Protein AF-A0A2V9Q924-F1 (afdb_monomer_lite)

Radius of gyration: 26.11 Å; chains: 1; bounding box: 54×60×65 Å

pLDDT: mean 78.07, std 15.16, range [36.72, 96.56]

Foldseek 3Di:
DLPPLDADEAEAQPLLPPVPPPPPPPPPPDPPCPPDPVPPPVVVVVVVLVVVQVVQQLRNQQNLHYYHYNDNCPVVSVVVVVVVVPDDDDDDDDDDLPPDDFAKDADDDDDPDPPDDDGDRGTDTDDNPPPPPPPVRVVVVCLPDPDHPVVQPKDKDFPDKDDFPDPQKIWTKIKIFGFAPNFDFDVVVQRWTKDKDKDFDADPVRHTQWIDIDIDTDRDDPVRNVCCNHGNDIDIDIIIGHD

Secondary structure (DSSP, 8-state):
-TTS------EE-TT---SS----------TT-TT-TTS-HHHHHHHHHHHHHHHHHHHHHHHT---EES-S-HHHHHHHHHHHHSS---------TTTPPSEEEE-----SSTT-------EEEE-S---PPPHHHHHHHHHH-SS--TTS--EEEEEEEEE-SSTT-EEEEEEEEE-TT-S-EETTTTSEEEEEEEEEEE-TTS-EEEEEEEEEEEE--HHHHHHHHHH-EEEEEEEEE--

Structure (mmCIF, N/CA/C/O backbone):
data_AF-A0A2V9Q924-F1
#
_entry.id   AF-A0A2V9Q924-F1
#
loop_
_atom_site.group_PDB
_atom_site.id
_atom_site.type_symbol
_atom_site.label_atom_id
_atom_site.label_alt_id
_atom_site.label_comp_id
_atom_site.label_asym_id
_atom_site.label_entity_id
_atom_site.label_seq_id
_atom_site.pdbx_PDB_ins_code
_atom_site.Cartn_x
_atom_site.Cartn_y
_atom_site.Cartn_z
_atom_site.occupancy
_atom_site.B_iso_or_equiv
_atom_site.auth_seq_id
_atom_site.auth_comp_id
_atom_site.auth_asym_id
_atom_site.auth_atom_id
_atom_site.pdbx_PDB_model_num
ATOM 1 N N . MET A 1 1 ? 7.804 1.399 -4.214 1.00 41.28 1 MET A N 1
ATOM 2 C CA . MET A 1 1 ? 7.584 0.870 -5.584 1.00 41.28 1 MET A CA 1
ATOM 3 C C . MET A 1 1 ? 8.307 -0.448 -5.832 1.00 41.28 1 MET A C 1
ATOM 5 O O . MET A 1 1 ? 7.800 -1.232 -6.614 1.00 41.28 1 MET A O 1
ATOM 9 N N . ASN A 1 2 ? 9.454 -0.706 -5.190 1.00 39.09 2 ASN A N 1
ATOM 10 C CA . ASN A 1 2 ? 10.256 -1.908 -5.438 1.00 39.09 2 ASN A CA 1
ATOM 11 C C . ASN A 1 2 ? 9.578 -3.236 -5.017 1.00 39.09 2 ASN A C 1
ATOM 13 O O . ASN A 1 2 ? 9.891 -4.285 -5.575 1.00 39.09 2 ASN A O 1
ATOM 17 N N . ASP A 1 3 ? 8.626 -3.159 -4.082 1.00 50.62 3 ASP A N 1
ATOM 18 C CA . ASP A 1 3 ? 7.898 -4.317 -3.538 1.00 50.62 3 ASP A CA 1
ATOM 19 C C . ASP A 1 3 ? 6.532 -4.553 -4.200 1.00 50.62 3 ASP A C 1
ATOM 21 O O . ASP A 1 3 ? 5.844 -5.522 -3.889 1.00 50.62 3 ASP A O 1
ATOM 25 N N . ALA A 1 4 ? 6.127 -3.684 -5.133 1.00 52.47 4 ALA A N 1
ATOM 26 C CA . ALA A 1 4 ? 4.940 -3.921 -5.940 1.00 52.47 4 ALA A CA 1
ATOM 27 C C . ALA A 1 4 ? 5.339 -4.811 -7.125 1.00 52.47 4 ALA A C 1
ATOM 29 O O . ALA A 1 4 ? 6.237 -4.456 -7.888 1.00 52.47 4 ALA A O 1
ATOM 30 N N . GLN A 1 5 ? 4.687 -5.965 -7.285 1.00 65.38 5 GLN A N 1
ATOM 31 C CA . GLN A 1 5 ? 4.901 -6.904 -8.396 1.00 65.38 5 GLN A CA 1
ATOM 32 C C . GLN A 1 5 ? 4.335 -6.344 -9.717 1.00 65.38 5 GLN A C 1
ATOM 34 O O . GLN A 1 5 ? 3.421 -6.909 -10.310 1.00 65.38 5 GLN A O 1
ATOM 39 N N . ILE A 1 6 ? 4.848 -5.194 -10.156 1.00 71.94 6 ILE A N 1
ATOM 40 C CA . ILE A 1 6 ? 4.362 -4.440 -11.312 1.00 71.94 6 ILE A CA 1
ATOM 41 C C . ILE A 1 6 ? 5.493 -4.310 -12.329 1.00 71.94 6 ILE A C 1
ATOM 43 O O . ILE A 1 6 ? 6.548 -3.757 -12.019 1.00 71.94 6 ILE A O 1
ATOM 47 N N . ALA A 1 7 ? 5.240 -4.764 -13.556 1.00 79.62 7 ALA A N 1
ATOM 48 C CA . ALA A 1 7 ? 6.076 -4.464 -14.712 1.00 79.62 7 ALA A CA 1
ATOM 49 C C . ALA A 1 7 ? 5.660 -3.123 -15.328 1.00 79.62 7 ALA A C 1
ATOM 51 O O . ALA A 1 7 ? 4.470 -2.869 -15.530 1.00 79.62 7 ALA A O 1
ATOM 52 N N . VAL A 1 8 ? 6.628 -2.256 -15.633 1.00 82.88 8 VAL A N 1
ATOM 53 C CA . VAL A 1 8 ? 6.361 -0.924 -16.187 1.00 82.88 8 VAL A CA 1
ATOM 54 C C . VAL A 1 8 ? 6.700 -0.883 -17.672 1.00 82.88 8 VAL A C 1
ATOM 56 O O . VAL A 1 8 ? 7.793 -1.268 -18.082 1.00 82.88 8 VAL A O 1
ATOM 59 N N . TYR A 1 9 ? 5.769 -0.348 -18.464 1.00 85.31 9 TYR A N 1
ATOM 60 C CA . TYR A 1 9 ? 5.874 -0.235 -19.918 1.00 85.31 9 TYR A CA 1
ATOM 61 C C . TYR A 1 9 ? 5.858 1.236 -20.351 1.00 85.31 9 TYR A C 1
ATOM 63 O O . TYR A 1 9 ? 4.817 1.746 -20.775 1.00 85.31 9 TYR A O 1
ATOM 71 N N . PRO A 1 10 ? 6.972 1.971 -20.186 1.00 83.94 10 PRO A N 1
ATOM 72 C CA . PRO A 1 10 ? 7.024 3.364 -20.592 1.00 83.94 10 PRO A CA 1
ATOM 73 C C . PRO A 1 10 ? 6.897 3.488 -22.113 1.00 83.94 10 PRO A C 1
ATOM 75 O O . PRO A 1 10 ? 7.499 2.716 -22.860 1.00 83.94 10 PRO A O 1
ATOM 78 N N . VAL A 1 11 ? 6.145 4.491 -22.567 1.00 79.50 11 VAL A N 1
ATOM 79 C CA . VAL A 1 11 ? 5.982 4.810 -23.990 1.00 79.50 11 VAL A CA 1
ATOM 80 C C . VAL A 1 11 ? 6.500 6.219 -24.243 1.00 79.50 11 VAL A C 1
ATOM 82 O O . VAL A 1 11 ? 6.015 7.176 -23.643 1.00 79.50 11 VAL A O 1
ATOM 85 N N . ASP A 1 12 ? 7.471 6.347 -25.143 1.00 76.44 12 ASP A N 1
ATOM 86 C CA . ASP A 1 12 ? 7.963 7.642 -25.608 1.00 76.44 12 ASP A CA 1
ATOM 87 C C . ASP A 1 12 ? 7.357 7.973 -26.975 1.00 76.44 12 ASP A C 1
ATOM 89 O O . ASP A 1 12 ? 7.703 7.362 -27.987 1.00 76.44 12 ASP A O 1
ATOM 93 N N . LEU A 1 13 ? 6.444 8.946 -26.991 1.00 66.75 13 LEU A N 1
ATOM 94 C CA . LEU A 1 13 ? 5.729 9.400 -28.188 1.00 66.75 13 LEU A CA 1
ATOM 95 C C . LEU A 1 13 ? 6.453 10.526 -28.934 1.00 66.75 13 LEU A C 1
ATOM 97 O O . LEU A 1 13 ? 5.960 10.999 -29.950 1.00 66.75 13 LEU A O 1
ATOM 101 N N . ARG A 1 14 ? 7.613 10.991 -28.457 1.00 65.38 14 ARG A N 1
ATOM 102 C CA . ARG A 1 14 ? 8.258 12.202 -28.996 1.00 65.38 14 ARG A CA 1
ATOM 103 C C . ARG A 1 14 ? 8.914 12.017 -30.361 1.00 65.38 14 ARG A C 1
ATOM 105 O O . ARG A 1 14 ? 9.294 13.008 -30.972 1.00 65.38 14 ARG A O 1
ATOM 1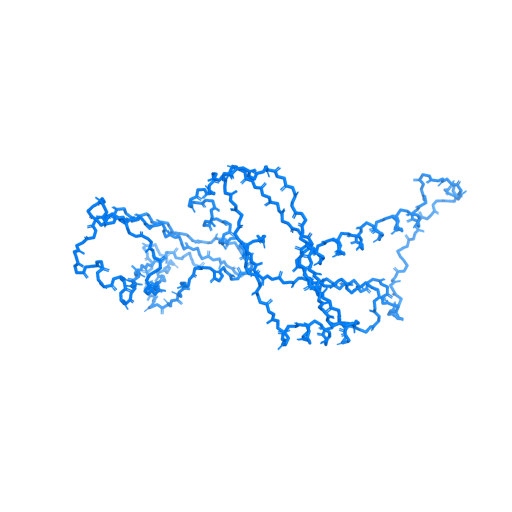12 N N . SER A 1 15 ? 9.059 10.784 -30.843 1.00 51.16 15 SER A N 1
ATOM 113 C CA . SER A 1 15 ? 9.396 10.539 -32.250 1.00 51.16 15 SER A CA 1
ATOM 114 C C . SER A 1 15 ? 8.207 10.038 -33.058 1.00 51.16 15 SER A C 1
ATOM 116 O O . SER A 1 15 ? 8.404 9.532 -34.165 1.00 51.16 15 SER A O 1
ATOM 118 N N . ALA A 1 16 ? 6.986 10.163 -32.521 1.00 50.44 16 ALA A N 1
ATOM 119 C CA . ALA A 1 16 ? 5.834 10.108 -33.381 1.00 50.44 16 ALA A CA 1
ATOM 120 C C . ALA A 1 16 ? 5.926 11.341 -34.275 1.00 50.44 16 ALA A C 1
ATOM 122 O O . ALA A 1 16 ? 5.743 12.466 -33.812 1.00 50.44 16 ALA A O 1
ATOM 123 N N . ASP A 1 17 ? 6.276 11.128 -35.537 1.00 48.78 17 ASP A N 1
ATOM 124 C CA . ASP A 1 17 ? 6.208 12.131 -36.592 1.00 48.78 17 ASP A CA 1
ATOM 125 C C . ASP A 1 17 ? 4.716 12.380 -36.869 1.00 48.78 17 ASP A C 1
ATOM 127 O O . ASP A 1 17 ? 4.147 12.027 -37.901 1.00 48.78 17 ASP A O 1
ATOM 131 N N . SER A 1 18 ? 4.011 12.881 -35.852 1.00 40.06 18 SER A N 1
ATOM 132 C CA . SER A 1 18 ? 2.689 13.436 -35.994 1.00 40.06 18 SER A CA 1
ATOM 133 C C . SER A 1 18 ? 2.900 14.633 -36.894 1.00 40.06 18 SER A C 1
ATOM 135 O O . SER A 1 18 ? 3.442 15.632 -36.436 1.00 40.06 18 SER A O 1
ATOM 137 N N . GLY A 1 19 ? 2.477 14.547 -38.156 1.00 41.81 19 GLY A N 1
ATOM 138 C CA . GLY A 1 19 ? 2.448 15.659 -39.116 1.00 41.81 19 GLY A CA 1
ATOM 139 C C . GLY A 1 19 ? 1.612 16.873 -38.673 1.00 41.81 19 GLY A C 1
ATOM 140 O O . GLY A 1 19 ? 1.160 17.656 -39.502 1.00 41.81 19 GLY A O 1
ATOM 141 N N . ILE A 1 20 ? 1.370 17.027 -37.373 1.00 38.00 20 ILE A N 1
ATOM 142 C CA . ILE A 1 20 ? 1.069 18.284 -36.720 1.00 38.00 20 ILE A CA 1
ATOM 143 C C . ILE A 1 20 ? 2.396 19.044 -36.664 1.00 38.00 20 ILE A C 1
ATOM 145 O O . ILE A 1 20 ? 3.331 18.554 -36.032 1.00 38.00 20 ILE A O 1
ATOM 149 N N . PRO A 1 21 ? 2.514 20.224 -37.296 1.00 36.72 21 PRO A N 1
ATOM 150 C CA . PRO A 1 21 ? 3.653 21.081 -37.040 1.00 36.72 21 PRO A CA 1
ATOM 151 C C . PRO A 1 21 ? 3.604 21.409 -35.548 1.00 36.72 21 PRO A C 1
ATOM 153 O O . PRO A 1 21 ? 2.827 22.258 -35.111 1.00 36.72 21 PRO A O 1
ATOM 156 N N . VAL A 1 22 ? 4.404 20.705 -34.744 1.00 36.88 22 VAL A N 1
ATOM 157 C CA . VAL A 1 22 ? 4.877 21.270 -33.490 1.00 36.88 22 VAL A CA 1
ATOM 158 C C . VAL A 1 22 ? 5.464 22.596 -33.913 1.00 36.88 22 VAL A C 1
ATOM 160 O O . VAL A 1 22 ? 6.337 22.627 -34.784 1.00 36.88 22 VAL A O 1
ATOM 163 N N . ALA A 1 23 ? 4.861 23.684 -33.428 1.00 38.47 23 ALA A N 1
ATOM 164 C CA . ALA A 1 23 ? 5.380 25.015 -33.655 1.00 38.47 23 ALA A CA 1
ATOM 165 C C . ALA A 1 23 ? 6.880 24.899 -33.425 1.00 38.47 23 ALA A C 1
ATOM 167 O O . ALA A 1 23 ? 7.290 24.522 -32.327 1.00 38.47 23 ALA A O 1
ATOM 168 N N . SER A 1 24 ? 7.662 25.092 -34.492 1.00 41.69 24 SER A N 1
ATOM 169 C CA . SER A 1 24 ? 9.094 25.287 -34.366 1.00 41.69 24 SER A CA 1
ATOM 170 C C . SER A 1 24 ? 9.211 26.279 -33.230 1.00 41.69 24 SER A C 1
ATOM 172 O O . SER A 1 24 ? 8.698 27.393 -33.373 1.00 41.69 24 SER A O 1
ATOM 174 N N . GLU A 1 25 ? 9.743 25.852 -32.080 1.00 40.53 25 GLU A N 1
ATOM 175 C CA . GLU A 1 25 ? 10.050 26.782 -31.007 1.00 40.53 25 GLU A CA 1
ATOM 176 C C . GLU A 1 25 ? 10.806 27.898 -31.699 1.00 40.53 25 GLU A C 1
ATOM 178 O O . GLU A 1 25 ? 11.794 27.627 -32.389 1.00 40.53 25 GLU A O 1
ATOM 183 N N . SER A 1 26 ? 10.219 29.097 -31.684 1.00 38.03 26 SER A N 1
ATOM 184 C CA . SER A 1 26 ? 10.729 30.253 -32.406 1.00 38.03 26 SER A CA 1
ATOM 185 C C . SER A 1 26 ? 12.139 30.468 -31.891 1.00 38.03 26 SER A C 1
ATOM 187 O O . SER A 1 26 ? 12.342 31.049 -30.827 1.00 38.03 26 SER A O 1
ATOM 189 N N . THR A 1 27 ? 13.106 29.886 -32.589 1.00 43.56 27 THR A N 1
ATOM 190 C CA . THR A 1 27 ? 14.481 29.870 -32.145 1.00 43.56 27 THR A CA 1
ATOM 191 C C . THR A 1 27 ? 14.954 31.264 -32.468 1.00 43.56 27 THR A C 1
ATOM 193 O O . THR A 1 27 ? 15.190 31.600 -33.628 1.00 43.56 27 THR A O 1
ATOM 196 N N . PHE A 1 28 ? 14.985 32.127 -31.458 1.00 42.09 28 PHE A N 1
ATOM 197 C CA . PHE A 1 28 ? 15.657 33.405 -31.577 1.00 42.09 28 PHE A CA 1
ATOM 198 C C . PHE A 1 28 ? 17.157 33.104 -31.606 1.00 42.09 28 PHE A C 1
ATOM 200 O O . PHE A 1 28 ? 17.848 33.198 -30.599 1.00 42.09 28 PHE A O 1
ATOM 207 N N . THR A 1 29 ? 17.647 32.628 -32.750 1.00 45.31 29 THR A N 1
ATOM 208 C CA . THR A 1 29 ? 19.074 32.450 -32.990 1.00 45.31 29 THR A CA 1
ATOM 209 C C . THR A 1 29 ? 19.641 33.846 -33.188 1.00 45.31 29 THR A C 1
ATOM 211 O O . THR A 1 29 ? 19.353 34.505 -34.192 1.00 45.31 29 THR A O 1
ATOM 214 N N . HIS A 1 30 ? 20.410 34.341 -32.218 1.00 49.88 30 HIS A N 1
ATOM 215 C CA . HIS A 1 30 ? 21.165 35.564 -32.436 1.00 49.88 30 HIS A CA 1
ATOM 216 C C . HIS A 1 30 ? 22.143 35.313 -33.602 1.00 49.88 30 HIS A C 1
ATOM 218 O O . HIS A 1 30 ? 22.774 34.257 -33.646 1.00 49.88 30 HIS A O 1
ATOM 224 N N . PRO A 1 31 ? 22.309 36.255 -34.552 1.00 51.00 31 PRO A N 1
ATOM 225 C CA . PRO A 1 31 ? 23.147 36.053 -35.741 1.00 51.00 31 PRO A CA 1
ATOM 226 C C . PRO A 1 31 ? 24.623 35.726 -35.449 1.00 51.00 31 PRO A C 1
ATOM 228 O O . PRO A 1 31 ? 25.365 35.394 -36.370 1.00 51.00 31 PRO A O 1
ATOM 231 N N . PHE A 1 32 ? 25.052 35.849 -34.190 1.00 53.94 32 PHE A N 1
ATOM 232 C CA . PHE A 1 32 ? 26.420 35.630 -33.734 1.00 53.94 32 PHE A CA 1
ATOM 233 C C . PHE A 1 32 ? 26.670 34.233 -33.130 1.00 53.94 32 PHE A C 1
ATOM 235 O O . PHE A 1 32 ? 27.828 33.910 -32.898 1.00 53.94 32 PHE A O 1
ATOM 242 N N . ASP A 1 33 ? 25.642 33.391 -32.943 1.00 53.09 33 ASP A N 1
ATOM 243 C CA . ASP A 1 33 ? 25.770 32.060 -32.304 1.00 53.09 33 ASP A CA 1
ATOM 244 C C . ASP A 1 33 ? 25.991 30.907 -33.308 1.00 53.09 33 ASP A C 1
ATOM 246 O O . ASP A 1 33 ? 26.035 29.730 -32.947 1.00 53.09 33 ASP A O 1
ATOM 250 N N . ILE A 1 34 ? 26.133 31.219 -34.601 1.00 48.12 34 ILE A N 1
ATOM 251 C CA . ILE A 1 34 ? 26.358 30.215 -35.648 1.00 48.12 34 ILE A CA 1
ATOM 252 C C . ILE A 1 34 ? 27.803 29.699 -35.544 1.00 48.12 34 ILE A C 1
ATOM 254 O O . ILE A 1 34 ? 28.735 30.342 -36.023 1.00 48.12 34 ILE A O 1
ATOM 258 N N . GLY A 1 35 ? 27.977 28.513 -34.951 1.00 53.66 35 GLY A N 1
ATOM 259 C CA . GLY A 1 35 ? 29.258 27.797 -34.887 1.00 53.66 35 GLY A CA 1
ATOM 260 C C . GLY A 1 35 ? 29.906 27.698 -33.501 1.00 53.66 35 GLY A C 1
ATOM 261 O O . GLY A 1 35 ? 31.032 27.209 -33.424 1.00 53.66 35 GLY A O 1
ATOM 262 N N . ASP A 1 36 ? 29.229 28.120 -32.425 1.00 54.50 36 ASP A N 1
ATOM 263 C CA . ASP A 1 36 ? 29.704 27.933 -31.044 1.00 54.50 36 ASP A CA 1
ATOM 264 C C . ASP A 1 36 ? 29.202 26.588 -30.458 1.00 54.50 36 ASP A C 1
ATOM 266 O O . ASP A 1 36 ? 27.993 26.415 -30.276 1.00 54.50 36 ASP A O 1
ATOM 270 N N . PRO A 1 37 ? 30.092 25.629 -30.118 1.00 54.25 37 PRO A N 1
ATOM 271 C CA . PRO A 1 37 ? 29.721 24.343 -29.516 1.00 54.25 37 PRO A CA 1
ATOM 272 C C . PRO A 1 37 ? 28.985 24.460 -28.173 1.00 54.25 37 PRO A C 1
ATOM 274 O O . PRO A 1 37 ? 28.372 23.491 -27.728 1.00 54.25 37 PRO A O 1
ATOM 277 N N . GLN A 1 38 ? 29.069 25.614 -27.502 1.00 52.66 38 GLN A N 1
ATOM 278 C CA . GLN A 1 38 ? 28.448 25.849 -26.196 1.00 52.66 38 GLN A CA 1
ATOM 279 C C . GLN A 1 38 ? 26.947 26.170 -26.286 1.00 52.66 38 GLN A C 1
ATOM 281 O O . GLN A 1 38 ? 26.246 26.043 -25.284 1.00 52.66 38 GLN A O 1
ATOM 286 N N . PHE A 1 39 ? 26.449 26.532 -27.474 1.00 55.47 39 PHE A N 1
ATOM 287 C CA . PHE A 1 39 ? 25.051 26.909 -27.725 1.00 55.47 39 PHE A CA 1
ATOM 288 C C . PHE A 1 39 ? 24.387 26.047 -28.806 1.00 55.47 39 PHE A C 1
ATOM 290 O O . PHE A 1 39 ? 23.368 26.430 -29.383 1.00 55.47 39 PHE A O 1
ATOM 297 N N . ASP A 1 40 ? 24.929 24.851 -29.059 1.00 60.38 40 ASP A N 1
ATOM 298 C CA . ASP A 1 40 ? 24.292 23.861 -29.924 1.00 60.38 40 ASP A CA 1
ATOM 299 C C . ASP A 1 40 ? 23.071 23.241 -29.219 1.00 60.38 40 ASP A C 1
ATOM 301 O O . ASP A 1 40 ? 23.093 22.152 -28.638 1.00 60.38 40 ASP A O 1
ATOM 305 N N . ILE A 1 41 ? 21.974 23.990 -29.268 1.00 59.03 41 ILE A N 1
ATOM 306 C CA . ILE A 1 41 ? 20.633 23.615 -28.819 1.00 59.03 41 ILE A CA 1
ATOM 307 C C . ILE A 1 41 ? 20.155 22.290 -29.435 1.00 59.03 41 ILE A C 1
ATOM 309 O O . ILE A 1 41 ? 19.408 21.555 -28.786 1.00 59.03 41 ILE A O 1
ATOM 313 N N . ALA A 1 42 ? 20.611 21.927 -30.640 1.00 60.44 42 ALA A N 1
ATOM 314 C CA . ALA A 1 42 ? 20.260 20.655 -31.268 1.00 60.44 42 ALA A CA 1
ATOM 315 C C . ALA A 1 42 ? 21.016 19.483 -30.623 1.00 60.44 42 ALA A C 1
ATOM 317 O O . ALA A 1 42 ? 20.400 18.457 -30.312 1.00 60.44 42 ALA A O 1
ATOM 318 N N . ALA A 1 43 ? 22.313 19.654 -30.349 1.00 61.38 43 ALA A N 1
ATOM 319 C CA . ALA A 1 43 ? 23.094 18.693 -29.577 1.00 61.38 43 ALA A CA 1
ATOM 320 C C . ALA A 1 43 ? 22.526 18.539 -28.159 1.00 61.38 43 ALA A C 1
ATOM 322 O O . ALA A 1 43 ? 22.302 17.417 -27.707 1.00 61.38 43 ALA A O 1
ATOM 323 N N . GLN A 1 44 ? 22.204 19.638 -27.470 1.00 61.69 44 GLN A N 1
ATOM 324 C CA . GLN A 1 44 ? 21.637 19.594 -26.118 1.00 61.69 44 GLN A CA 1
ATOM 325 C C . GLN A 1 44 ? 20.273 18.883 -26.076 1.00 61.69 44 GLN A C 1
ATOM 327 O O . GLN A 1 44 ? 20.051 18.018 -25.224 1.00 61.69 44 GLN A O 1
ATOM 332 N N . ALA A 1 45 ? 19.391 19.156 -27.042 1.00 64.88 45 ALA A N 1
ATOM 333 C CA . ALA A 1 45 ? 18.124 18.442 -27.193 1.00 64.88 45 ALA A CA 1
ATOM 334 C C . ALA A 1 45 ? 18.322 16.954 -27.541 1.00 64.88 45 ALA A C 1
ATOM 336 O O . ALA A 1 45 ? 17.503 16.105 -27.183 1.00 64.88 45 ALA A O 1
ATOM 337 N N . GLN A 1 46 ? 19.392 16.594 -28.254 1.00 66.38 46 GLN A N 1
ATOM 338 C CA . GLN A 1 46 ? 19.740 15.198 -28.526 1.00 66.38 46 GLN A CA 1
ATOM 339 C C . GLN A 1 46 ? 20.229 14.470 -27.265 1.00 66.38 46 GLN A C 1
ATOM 341 O O . GLN A 1 46 ? 19.757 13.364 -26.998 1.00 66.38 46 GLN A O 1
ATOM 346 N N . TRP A 1 47 ? 21.090 15.096 -26.459 1.00 63.56 47 TRP A N 1
ATOM 347 C CA . TRP A 1 47 ? 21.560 14.542 -25.183 1.00 63.56 47 TRP A CA 1
ATOM 348 C C . TRP A 1 47 ? 20.408 14.295 -24.206 1.00 63.56 47 TRP A C 1
ATOM 350 O O . TRP A 1 47 ? 20.275 13.196 -23.674 1.00 63.56 47 TRP A O 1
ATOM 360 N N . GLN A 1 48 ? 19.514 15.273 -24.037 1.00 69.19 48 GLN A N 1
ATOM 361 C CA . GLN A 1 48 ? 18.333 15.128 -23.177 1.00 69.19 48 GLN A CA 1
ATOM 362 C C . GLN A 1 48 ? 17.400 14.004 -23.651 1.00 69.19 48 GLN A C 1
ATOM 364 O O . GLN A 1 48 ? 16.838 13.263 -22.838 1.00 69.19 48 GLN A O 1
ATOM 369 N N . ARG A 1 49 ? 17.240 13.839 -24.972 1.00 69.94 49 ARG A N 1
ATOM 370 C CA . ARG A 1 49 ? 16.459 12.734 -25.546 1.00 69.94 49 ARG A CA 1
ATOM 371 C C . ARG A 1 49 ? 17.082 11.383 -25.219 1.00 69.94 49 ARG A C 1
ATOM 373 O O . ARG A 1 49 ? 16.365 10.523 -24.713 1.00 69.94 49 ARG A O 1
ATOM 380 N N . GLN A 1 50 ? 18.384 11.224 -25.447 1.00 74.06 50 GLN A N 1
ATOM 381 C CA . GLN A 1 50 ? 19.110 9.986 -25.151 1.00 74.06 50 GLN A CA 1
ATOM 382 C C . GLN A 1 50 ? 19.049 9.619 -23.665 1.00 74.06 50 GLN A C 1
ATOM 384 O O . GLN A 1 50 ? 18.797 8.461 -23.322 1.00 74.06 50 GLN A O 1
ATOM 389 N N . ASP A 1 51 ? 19.212 10.605 -22.786 1.00 78.31 51 ASP A N 1
ATOM 390 C CA . ASP A 1 51 ? 19.145 10.414 -21.338 1.00 78.31 51 ASP A CA 1
ATOM 391 C C . ASP A 1 51 ? 17.747 9.955 -20.890 1.00 78.31 51 ASP A C 1
ATOM 393 O O . ASP A 1 51 ? 17.588 8.961 -20.174 1.00 78.31 51 ASP A O 1
ATOM 397 N N . THR A 1 52 ? 16.704 10.589 -21.437 1.00 77.62 52 THR A N 1
ATOM 398 C CA . THR A 1 52 ? 15.316 10.180 -21.186 1.00 77.62 52 THR A CA 1
ATOM 399 C C . THR A 1 52 ? 15.070 8.747 -21.661 1.00 77.62 52 THR A C 1
ATOM 401 O O . THR A 1 52 ? 14.556 7.927 -20.904 1.00 77.62 52 THR A O 1
ATOM 404 N N . THR A 1 53 ? 15.459 8.405 -22.894 1.00 82.94 53 THR A N 1
ATOM 405 C CA . THR A 1 53 ? 15.246 7.054 -23.437 1.00 82.94 53 THR A CA 1
ATOM 406 C C . THR A 1 53 ? 15.981 5.982 -22.637 1.00 82.94 53 THR A C 1
ATOM 408 O O . THR A 1 53 ? 15.424 4.912 -22.390 1.00 82.94 53 THR A O 1
ATOM 411 N N . SER A 1 54 ? 17.193 6.296 -22.174 1.00 84.25 54 SER A N 1
ATOM 412 C CA . SER A 1 54 ? 18.006 5.399 -21.348 1.00 84.25 54 SER A CA 1
ATOM 413 C C . SER A 1 54 ? 17.358 5.178 -19.983 1.00 84.25 54 SER A C 1
ATOM 415 O O . SER A 1 54 ? 17.278 4.048 -19.506 1.00 84.25 54 SER A O 1
ATOM 417 N N . THR A 1 55 ? 16.809 6.239 -19.387 1.00 84.31 55 THR A N 1
ATOM 418 C CA . THR A 1 55 ? 16.078 6.168 -18.117 1.00 84.31 55 THR A CA 1
ATOM 419 C C . THR A 1 55 ? 14.817 5.312 -18.237 1.00 84.31 55 THR A C 1
ATOM 421 O O . THR A 1 55 ? 14.578 4.447 -17.394 1.00 84.31 55 THR A O 1
ATOM 424 N N . LEU A 1 56 ? 14.026 5.497 -19.301 1.00 85.75 56 LEU A N 1
ATOM 425 C CA . LEU A 1 56 ? 12.814 4.706 -19.540 1.00 85.75 56 LEU A CA 1
ATOM 426 C C . LEU A 1 56 ? 13.145 3.221 -19.746 1.00 85.75 56 LEU A C 1
ATOM 428 O O . LEU A 1 56 ? 12.477 2.359 -19.176 1.00 85.75 56 LEU A O 1
ATOM 432 N N . GLN A 1 57 ? 14.201 2.915 -20.504 1.00 86.75 57 GLN A N 1
ATOM 433 C CA . GLN A 1 57 ? 14.688 1.544 -20.670 1.00 86.75 57 GLN A CA 1
ATOM 434 C C . GLN A 1 57 ? 15.146 0.930 -19.350 1.00 86.75 57 GLN A C 1
ATOM 436 O O . GLN A 1 57 ? 14.740 -0.186 -19.030 1.00 86.75 57 GLN A O 1
ATOM 441 N N . LEU A 1 58 ? 15.953 1.654 -18.572 1.00 84.94 58 LEU A N 1
ATOM 442 C CA . LEU A 1 58 ? 16.445 1.182 -17.282 1.00 84.94 58 LEU A CA 1
ATOM 443 C C . LEU A 1 58 ? 15.286 0.880 -16.326 1.00 84.94 58 LEU A C 1
ATOM 445 O O . LEU A 1 58 ? 15.271 -0.159 -15.669 1.00 84.94 58 LEU A O 1
ATOM 449 N N . PHE A 1 59 ? 14.283 1.756 -16.280 1.00 84.31 59 PHE A N 1
ATOM 450 C CA . PHE A 1 59 ? 13.116 1.571 -15.425 1.00 84.31 59 PHE A CA 1
ATOM 451 C C . PHE A 1 59 ? 12.271 0.358 -15.839 1.00 84.31 59 PHE A C 1
ATOM 453 O O . PHE A 1 59 ? 11.886 -0.451 -14.991 1.00 84.31 59 PHE A O 1
ATOM 460 N N . ALA A 1 60 ? 12.036 0.185 -17.142 1.00 86.75 60 ALA A N 1
ATOM 461 C CA . ALA A 1 60 ? 11.335 -0.980 -17.675 1.00 86.75 60 ALA A CA 1
ATOM 462 C C . ALA A 1 60 ? 12.080 -2.286 -17.339 1.00 86.75 60 ALA A C 1
ATOM 464 O O . ALA A 1 60 ? 11.500 -3.208 -16.772 1.00 86.75 60 ALA A O 1
ATOM 465 N N . GLN A 1 61 ? 13.394 -2.341 -17.573 1.00 84.81 61 GLN A N 1
ATOM 466 C CA . GLN A 1 61 ? 14.213 -3.530 -17.297 1.00 84.81 61 GLN A CA 1
ATOM 467 C C . GLN A 1 61 ? 14.272 -3.882 -15.803 1.00 84.81 61 GLN A C 1
ATOM 469 O O . GLN A 1 61 ? 14.204 -5.056 -15.431 1.00 84.81 61 GLN A O 1
ATOM 474 N N . ASN A 1 62 ? 14.334 -2.872 -14.931 1.00 83.62 62 ASN A N 1
ATOM 475 C CA . ASN A 1 62 ? 14.347 -3.065 -13.478 1.00 83.62 62 ASN A CA 1
ATOM 476 C C . ASN A 1 62 ? 12.998 -3.547 -12.917 1.00 83.62 62 ASN A C 1
ATOM 478 O O . ASN A 1 62 ? 12.937 -3.989 -11.770 1.00 83.62 62 ASN A O 1
ATOM 482 N N . THR A 1 63 ? 11.926 -3.475 -13.707 1.00 81.12 63 THR A N 1
ATOM 483 C CA . THR A 1 63 ? 10.579 -3.946 -13.344 1.00 81.12 63 THR A CA 1
ATOM 484 C C . THR A 1 63 ? 10.142 -5.171 -14.155 1.00 81.12 63 THR A C 1
ATOM 486 O O . THR A 1 63 ? 9.082 -5.730 -13.900 1.00 81.12 63 THR A O 1
ATOM 489 N N . GLY A 1 64 ? 10.968 -5.632 -15.104 1.00 81.44 64 GLY A N 1
ATOM 490 C CA . GLY A 1 64 ? 10.645 -6.740 -16.008 1.00 81.44 64 GLY A CA 1
ATOM 491 C C . GLY A 1 64 ? 9.684 -6.374 -17.147 1.00 81.44 64 GLY A C 1
ATOM 492 O O . GLY A 1 64 ? 9.167 -7.275 -17.802 1.00 81.44 64 GLY A O 1
ATOM 493 N N . GLY A 1 65 ? 9.439 -5.081 -17.378 1.00 84.75 65 GLY A N 1
ATOM 494 C CA . GLY A 1 65 ? 8.659 -4.572 -18.506 1.00 84.75 65 GLY A CA 1
ATOM 495 C C . GLY A 1 65 ? 9.510 -4.231 -19.734 1.00 84.75 65 GLY A C 1
ATOM 496 O O . GLY A 1 65 ? 10.691 -4.572 -19.824 1.00 84.75 65 GLY A O 1
ATOM 497 N N . GLU A 1 66 ? 8.905 -3.528 -20.692 1.00 86.38 66 GLU A N 1
ATOM 498 C CA . GLU A 1 66 ? 9.534 -3.114 -21.953 1.00 86.38 66 GLU A CA 1
ATOM 499 C C . GLU A 1 66 ? 9.284 -1.626 -22.226 1.00 86.38 66 GLU A C 1
ATOM 501 O O . GLU A 1 66 ? 8.158 -1.144 -22.119 1.00 86.38 66 GLU A O 1
ATOM 506 N N . ALA A 1 67 ? 10.335 -0.894 -22.601 1.00 87.00 67 ALA A N 1
ATOM 507 C CA . ALA A 1 67 ? 10.214 0.496 -23.022 1.00 87.00 67 ALA A CA 1
ATOM 508 C C . ALA A 1 67 ? 9.911 0.577 -24.522 1.00 87.00 67 ALA A C 1
ATOM 510 O O . ALA A 1 67 ? 10.720 0.161 -25.353 1.00 87.00 67 ALA A O 1
ATOM 511 N N . PHE A 1 68 ? 8.776 1.174 -24.871 1.00 84.38 68 PHE A N 1
ATOM 512 C CA . PHE A 1 68 ? 8.387 1.434 -26.251 1.00 84.38 68 PHE A CA 1
ATOM 513 C C . PHE A 1 68 ? 8.871 2.821 -26.658 1.00 84.38 68 PHE A C 1
ATOM 515 O O . PHE A 1 68 ? 8.200 3.830 -26.435 1.00 84.38 68 PHE A O 1
ATOM 522 N N . LEU A 1 69 ? 10.072 2.873 -27.229 1.00 81.00 69 LEU A N 1
ATOM 523 C CA . LEU A 1 69 ? 10.689 4.125 -27.642 1.00 81.00 69 LEU A CA 1
ATOM 524 C C . LEU A 1 69 ? 10.338 4.455 -29.089 1.00 81.00 69 LEU A C 1
ATOM 526 O O . LEU A 1 69 ? 10.624 3.674 -29.995 1.00 81.00 69 LEU A O 1
ATOM 530 N N . GLY A 1 70 ? 9.764 5.634 -29.302 1.00 64.94 70 GLY A N 1
ATOM 531 C CA . GLY A 1 70 ? 9.743 6.266 -30.610 1.00 64.94 70 GLY A CA 1
ATOM 532 C C . GLY A 1 70 ? 8.840 5.633 -31.674 1.00 64.94 70 GLY A C 1
ATOM 533 O O . GLY A 1 70 ? 9.129 5.687 -32.870 1.00 64.94 70 GLY A O 1
ATOM 534 N N . GLY A 1 71 ? 7.743 5.006 -31.249 1.00 62.47 71 GLY A N 1
ATOM 535 C CA . GLY A 1 71 ? 6.790 4.359 -32.148 1.00 62.47 71 GLY A CA 1
ATOM 536 C C . GLY A 1 71 ? 5.623 5.265 -32.550 1.00 62.47 71 GLY A C 1
ATOM 537 O O . GLY A 1 71 ? 4.969 5.850 -31.692 1.00 62.47 71 GLY A O 1
ATOM 538 N N . ASN A 1 72 ? 5.291 5.284 -33.845 1.00 60.25 72 ASN A N 1
ATOM 539 C CA . ASN A 1 72 ? 4.038 5.850 -34.376 1.00 60.25 72 ASN A CA 1
ATOM 540 C C . ASN A 1 72 ? 2.795 4.989 -34.062 1.00 60.25 72 ASN A C 1
ATOM 542 O O . ASN A 1 72 ? 1.673 5.411 -34.330 1.00 60.25 72 ASN A O 1
ATOM 546 N N . ASP A 1 73 ? 2.969 3.777 -33.522 1.00 69.19 73 ASP A N 1
ATOM 547 C CA . ASP A 1 73 ? 1.877 2.830 -33.273 1.00 69.19 73 ASP A CA 1
ATOM 548 C C . ASP A 1 73 ? 1.709 2.539 -31.775 1.00 69.19 73 ASP A C 1
ATOM 550 O O . ASP A 1 73 ? 2.094 1.491 -31.248 1.00 69.19 73 ASP A O 1
ATOM 554 N N . LEU A 1 74 ? 1.095 3.498 -31.079 1.00 75.12 74 LEU A N 1
ATOM 555 C CA . LEU A 1 74 ? 0.695 3.353 -29.678 1.00 75.12 74 LEU A CA 1
ATOM 556 C C . LEU A 1 74 ? -0.235 2.145 -29.468 1.00 75.12 74 LEU A C 1
ATOM 558 O O . LEU A 1 74 ? -0.156 1.478 -28.435 1.00 75.12 74 LEU A O 1
ATOM 562 N N . ALA A 1 75 ? -1.092 1.827 -30.444 1.00 80.44 75 ALA A N 1
ATOM 563 C CA . ALA A 1 75 ? -2.015 0.700 -30.344 1.00 80.44 75 ALA A CA 1
ATOM 564 C C . ALA A 1 75 ? -1.266 -0.641 -30.329 1.00 80.44 75 ALA A C 1
ATOM 566 O O . ALA A 1 75 ? -1.646 -1.564 -29.608 1.00 80.44 75 ALA A O 1
ATOM 567 N N . GLN A 1 76 ? -0.178 -0.768 -31.086 1.00 80.56 76 GLN A N 1
ATOM 568 C CA . GLN A 1 76 ? 0.708 -1.925 -31.025 1.00 80.56 76 GLN A CA 1
ATOM 569 C C . GLN A 1 76 ? 1.443 -2.022 -29.685 1.00 80.56 76 GLN A C 1
ATOM 571 O O . GLN A 1 76 ? 1.466 -3.112 -29.114 1.00 80.56 76 GLN A O 1
ATOM 576 N N . SER A 1 77 ? 1.990 -0.921 -29.163 1.00 80.75 77 SER A N 1
ATOM 577 C CA . SER A 1 77 ? 2.640 -0.904 -27.842 1.00 80.75 77 SER A CA 1
ATOM 578 C C . SER A 1 77 ? 1.676 -1.351 -26.739 1.00 80.75 77 SER A C 1
ATOM 580 O O . SER A 1 77 ? 2.008 -2.208 -25.923 1.00 80.75 77 SER A O 1
ATOM 582 N N . PHE A 1 78 ? 0.435 -0.859 -26.778 1.00 79.62 78 PHE A N 1
ATOM 583 C CA . PHE A 1 78 ? -0.600 -1.240 -25.819 1.00 79.62 78 PHE A CA 1
ATOM 584 C C . PHE A 1 78 ? -1.010 -2.713 -25.953 1.00 79.62 78 PHE A C 1
ATOM 586 O O . PHE A 1 78 ? -1.108 -3.425 -24.956 1.00 79.62 78 PHE A O 1
ATOM 593 N N . ARG A 1 79 ? -1.188 -3.212 -27.185 1.00 83.38 79 ARG A N 1
ATOM 594 C CA . ARG A 1 79 ? -1.468 -4.638 -27.433 1.00 83.38 79 ARG A CA 1
ATOM 595 C C . ARG A 1 79 ? -0.356 -5.541 -26.907 1.00 83.38 79 ARG A C 1
ATOM 597 O O . ARG A 1 79 ? -0.672 -6.562 -26.309 1.00 83.38 79 ARG A O 1
ATOM 604 N N . ARG A 1 80 ? 0.913 -5.167 -27.096 1.00 80.19 80 ARG A N 1
ATOM 605 C CA . ARG A 1 80 ? 2.060 -5.917 -26.561 1.00 80.19 80 ARG A CA 1
ATOM 606 C C . ARG A 1 80 ? 2.057 -5.932 -25.035 1.00 80.19 80 ARG A C 1
ATOM 608 O O . ARG A 1 80 ? 2.150 -7.006 -24.461 1.00 80.19 80 ARG A O 1
ATOM 615 N N . ALA A 1 81 ? 1.849 -4.782 -24.392 1.00 80.50 81 ALA A N 1
ATOM 616 C CA . ALA A 1 81 ? 1.748 -4.710 -22.934 1.00 80.50 81 ALA A CA 1
ATOM 617 C C . ALA A 1 81 ? 0.605 -5.588 -22.379 1.00 80.50 81 ALA A C 1
ATOM 619 O O . ALA A 1 81 ? 0.782 -6.280 -21.379 1.00 80.50 81 ALA A O 1
ATOM 620 N N . ILE A 1 82 ? -0.555 -5.621 -23.049 1.00 81.38 82 ILE A N 1
ATOM 621 C CA . ILE A 1 82 ? -1.669 -6.509 -22.671 1.00 81.38 82 ILE A CA 1
ATOM 622 C C . ILE A 1 82 ? -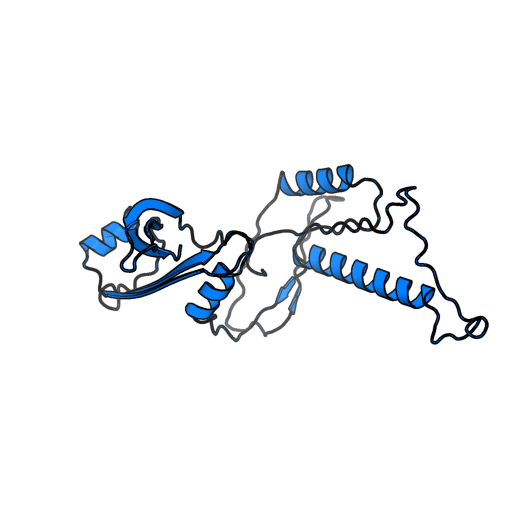1.308 -7.984 -22.879 1.00 81.38 82 ILE A C 1
ATOM 624 O O . ILE A 1 82 ? -1.611 -8.811 -22.020 1.00 81.38 82 ILE A O 1
ATOM 628 N N . GLN A 1 83 ? -0.690 -8.330 -24.012 1.00 81.00 83 GLN A N 1
ATOM 629 C CA . GLN A 1 83 ? -0.278 -9.705 -24.307 1.00 81.00 83 GLN A CA 1
ATOM 630 C C . GLN A 1 83 ? 0.724 -10.218 -23.274 1.00 81.00 83 GLN A C 1
ATOM 632 O O . GLN A 1 83 ? 0.551 -11.326 -22.770 1.00 81.00 83 GLN A O 1
ATOM 637 N N . ASP A 1 84 ? 1.693 -9.392 -22.891 1.00 75.88 84 ASP A N 1
ATOM 638 C CA . ASP A 1 84 ? 2.673 -9.725 -21.857 1.00 75.88 84 ASP A CA 1
ATOM 639 C C . ASP A 1 84 ? 2.015 -9.973 -20.493 1.00 75.88 84 ASP A C 1
ATOM 641 O O . ASP A 1 84 ? 2.460 -10.834 -19.739 1.00 75.88 84 ASP A O 1
ATOM 645 N N . ASN A 1 85 ? 0.914 -9.278 -20.190 1.00 69.19 85 ASN A N 1
ATOM 646 C CA . ASN A 1 85 ? 0.158 -9.482 -18.954 1.00 69.19 85 ASN A CA 1
ATOM 647 C C . ASN A 1 85 ? -0.821 -10.674 -19.010 1.00 69.19 85 ASN A C 1
ATOM 649 O O . ASN A 1 85 ? -1.363 -11.082 -17.986 1.00 69.19 85 ASN A O 1
ATOM 653 N N . SER A 1 86 ? -1.090 -11.236 -20.193 1.00 70.00 86 SER A N 1
ATOM 654 C CA . SER A 1 86 ? -2.114 -12.280 -20.360 1.00 70.00 86 SER A CA 1
ATOM 655 C C . SER A 1 86 ? -1.685 -13.659 -19.848 1.00 70.00 86 SER A C 1
ATOM 657 O O . SER A 1 86 ? -2.529 -14.522 -19.606 1.00 70.00 86 SER A O 1
ATOM 659 N N . SER A 1 87 ? -0.382 -13.896 -19.688 1.00 70.31 87 SER A N 1
ATOM 660 C CA . SER A 1 87 ? 0.174 -15.147 -19.168 1.00 70.31 87 SER A CA 1
ATOM 661 C C . SER A 1 87 ? 1.548 -14.884 -18.563 1.00 70.31 87 SER A C 1
ATOM 663 O O . SER A 1 87 ? 2.500 -14.599 -19.284 1.00 70.31 87 SER A O 1
ATOM 665 N N . TYR A 1 88 ? 1.660 -15.000 -17.241 1.00 71.62 88 TYR A N 1
ATOM 666 C CA . TYR A 1 88 ? 2.917 -14.813 -16.522 1.00 71.62 88 TYR A CA 1
ATOM 667 C C . TYR A 1 88 ? 3.121 -15.904 -15.470 1.00 71.62 88 TYR A C 1
ATOM 669 O O . TYR A 1 88 ? 2.170 -16.509 -14.975 1.00 71.62 88 TYR A O 1
ATOM 677 N N . TYR A 1 89 ? 4.384 -16.138 -15.122 1.00 73.56 89 TYR A N 1
ATOM 678 C CA . TYR A 1 89 ? 4.786 -17.005 -14.019 1.00 73.56 89 TYR A CA 1
ATOM 679 C C . TYR A 1 89 ? 5.474 -16.159 -12.950 1.00 73.56 89 TYR A C 1
ATOM 681 O O . TYR A 1 89 ? 6.311 -15.316 -13.270 1.00 73.56 89 TYR A O 1
ATOM 689 N N . VAL A 1 90 ? 5.150 -16.400 -11.678 1.00 77.25 90 VAL A N 1
ATOM 690 C CA . VAL A 1 90 ? 5.851 -15.784 -10.544 1.00 77.25 90 VAL A CA 1
ATOM 691 C C . VAL A 1 90 ? 6.854 -16.787 -9.993 1.00 77.25 90 VAL A C 1
ATOM 693 O O . VAL A 1 90 ? 6.478 -17.868 -9.545 1.00 77.25 90 VAL A O 1
ATOM 696 N N . LEU A 1 91 ? 8.134 -16.417 -10.015 1.00 75.31 91 LEU A N 1
ATOM 697 C CA . LEU A 1 91 ? 9.213 -17.175 -9.389 1.00 75.31 91 LEU A CA 1
ATOM 698 C C . LEU A 1 91 ? 9.676 -16.430 -8.137 1.00 75.31 91 LEU A C 1
ATOM 700 O O . LEU A 1 91 ? 10.216 -15.329 -8.228 1.00 75.31 91 LEU A O 1
ATOM 704 N N . GLY A 1 92 ? 9.453 -17.031 -6.970 1.00 77.00 92 GLY A N 1
ATOM 705 C CA . GLY A 1 92 ? 9.978 -16.539 -5.699 1.00 77.00 92 GLY A CA 1
ATOM 706 C C . GLY A 1 92 ? 11.289 -17.234 -5.343 1.00 77.00 92 GLY A C 1
ATOM 707 O O . GLY A 1 92 ? 11.409 -18.448 -5.497 1.00 77.00 92 GLY A O 1
ATOM 708 N N . TYR A 1 93 ? 12.261 -16.480 -4.838 1.00 74.50 93 TYR A N 1
ATOM 709 C CA . TYR A 1 93 ? 13.466 -17.025 -4.216 1.00 74.50 93 TYR A CA 1
ATOM 710 C C . TYR A 1 93 ? 13.747 -16.276 -2.916 1.00 74.50 93 TYR A C 1
ATOM 712 O O . TYR A 1 93 ? 13.464 -15.085 -2.792 1.00 74.50 93 TYR A O 1
ATOM 720 N N . TYR A 1 94 ? 14.298 -16.988 -1.939 1.00 74.50 94 TYR A N 1
ATOM 721 C CA . TYR A 1 94 ? 14.656 -16.412 -0.650 1.00 74.50 94 TYR A CA 1
ATOM 722 C C . TYR A 1 94 ? 16.116 -15.976 -0.659 1.00 74.50 94 TYR A C 1
ATOM 724 O O . TYR A 1 94 ? 16.995 -16.702 -1.124 1.00 74.50 94 TYR A O 1
ATOM 732 N N . VAL A 1 95 ? 16.374 -14.797 -0.104 1.00 75.19 95 VAL A N 1
ATOM 733 C CA . VAL A 1 95 ? 17.722 -14.279 0.119 1.00 75.19 95 VAL A CA 1
ATOM 734 C C . VAL A 1 95 ? 18.021 -14.411 1.606 1.00 75.19 95 VAL A C 1
ATOM 736 O O . VAL A 1 95 ? 17.267 -13.910 2.437 1.00 75.19 95 VAL A O 1
ATOM 739 N N . SER A 1 96 ? 19.101 -15.109 1.958 1.00 71.00 96 SER A N 1
ATOM 740 C CA . SER A 1 96 ? 19.500 -15.253 3.361 1.00 71.00 96 SER A CA 1
ATOM 741 C C . SER A 1 96 ? 19.943 -13.902 3.918 1.00 71.00 96 SER A C 1
ATOM 743 O O . SER A 1 96 ? 20.870 -13.290 3.382 1.00 71.00 96 SER A O 1
ATOM 745 N N . ALA A 1 97 ? 19.340 -13.462 5.025 1.00 66.88 97 ALA A N 1
ATOM 746 C CA . ALA A 1 97 ? 19.808 -12.285 5.761 1.00 66.88 97 ALA A CA 1
ATOM 747 C C . ALA A 1 97 ? 21.240 -12.484 6.295 1.00 66.88 97 ALA A C 1
ATOM 749 O O . ALA A 1 97 ? 22.032 -11.546 6.349 1.00 66.88 97 ALA A O 1
ATOM 750 N N . ASN A 1 98 ? 21.605 -13.731 6.604 1.00 68.38 98 ASN A N 1
ATOM 751 C CA . ASN A 1 98 ? 22.947 -14.094 7.036 1.00 68.38 98 ASN A CA 1
ATOM 752 C C . ASN A 1 98 ? 23.827 -14.383 5.814 1.00 68.38 98 ASN A C 1
ATOM 754 O O . ASN A 1 98 ? 23.627 -15.379 5.117 1.00 68.38 98 ASN A O 1
ATOM 758 N N . GLY A 1 99 ? 24.810 -13.515 5.567 1.00 73.62 99 GLY A N 1
ATOM 759 C CA . GLY A 1 99 ? 25.854 -13.715 4.554 1.00 73.62 99 GLY A CA 1
ATOM 760 C C . GLY A 1 99 ? 25.625 -13.018 3.209 1.00 73.62 99 GLY A C 1
ATOM 761 O O . GLY A 1 99 ? 26.559 -12.956 2.409 1.00 73.62 99 GLY A O 1
ATOM 762 N N . THR A 1 100 ? 24.447 -12.436 2.963 1.00 82.06 100 THR A N 1
ATOM 763 C CA . THR A 1 100 ? 24.226 -11.601 1.772 1.00 82.06 100 THR A CA 1
ATOM 764 C C . THR A 1 100 ? 24.765 -10.195 2.014 1.00 82.06 100 THR A C 1
ATOM 766 O O . THR A 1 100 ? 24.425 -9.544 3.000 1.00 82.06 100 THR A O 1
ATOM 769 N N . LYS A 1 101 ? 25.623 -9.707 1.114 1.00 86.44 101 LYS A N 1
ATOM 770 C CA . LYS A 1 101 ? 26.161 -8.343 1.199 1.00 86.44 101 LYS A CA 1
ATOM 771 C C . LYS A 1 101 ? 25.110 -7.316 0.754 1.00 86.44 101 LYS A C 1
ATOM 773 O O . LYS A 1 101 ? 24.403 -7.589 -0.219 1.00 86.44 101 LYS A O 1
ATOM 778 N N . PRO A 1 102 ? 25.033 -6.135 1.393 1.00 85.69 102 PRO A N 1
ATOM 779 C CA . PRO A 1 102 ? 24.259 -5.016 0.864 1.00 85.69 102 PRO A CA 1
ATOM 780 C C . PRO A 1 102 ? 24.703 -4.653 -0.556 1.00 85.69 102 PRO A C 1
ATOM 782 O O . PRO A 1 102 ? 25.884 -4.778 -0.888 1.00 85.69 102 PRO A O 1
ATOM 785 N N . GLY A 1 103 ? 23.775 -4.159 -1.371 1.00 86.31 103 GLY A N 1
ATOM 786 C CA . GLY A 1 103 ? 24.045 -3.673 -2.719 1.00 86.31 103 GLY A CA 1
ATOM 787 C C . GLY A 1 103 ? 23.135 -4.277 -3.781 1.00 86.31 103 GLY A C 1
ATOM 788 O O . GLY A 1 103 ? 22.125 -4.912 -3.488 1.00 86.31 103 GLY A O 1
ATOM 789 N N . TRP A 1 104 ? 23.501 -4.054 -5.040 1.00 88.00 104 TRP A N 1
ATOM 790 C CA . TRP A 1 104 ? 22.793 -4.602 -6.192 1.00 88.00 104 TRP A CA 1
ATOM 791 C C . TRP A 1 104 ? 23.110 -6.087 -6.397 1.00 88.00 104 TRP A C 1
ATOM 793 O O . TRP A 1 104 ? 24.275 -6.479 -6.448 1.00 88.00 104 TRP A O 1
ATOM 803 N N . HIS A 1 105 ? 22.067 -6.891 -6.580 1.00 87.56 105 HIS A N 1
ATOM 804 C CA . HIS A 1 105 ? 22.130 -8.321 -6.861 1.00 87.56 105 HIS A CA 1
ATOM 805 C C . HIS A 1 105 ? 21.455 -8.607 -8.206 1.00 87.56 105 HIS A C 1
ATOM 807 O O . HIS A 1 105 ? 20.236 -8.449 -8.313 1.00 87.56 105 HIS A O 1
ATOM 813 N N . PRO A 1 106 ? 22.210 -9.006 -9.244 1.00 89.62 106 PRO A N 1
ATOM 814 C CA . PRO A 1 106 ? 21.640 -9.303 -10.551 1.00 89.62 106 PRO A CA 1
ATOM 815 C C . PRO A 1 106 ? 20.837 -10.608 -10.529 1.00 89.62 106 PRO A C 1
ATOM 817 O O . PRO A 1 106 ? 21.188 -11.564 -9.839 1.00 89.62 106 PRO A O 1
ATOM 820 N N . ILE A 1 107 ? 19.784 -10.659 -11.338 1.00 87.94 107 ILE A N 1
ATOM 821 C CA . ILE A 1 107 ? 18.972 -11.852 -11.590 1.00 87.94 107 ILE A CA 1
ATOM 822 C C . ILE A 1 107 ? 19.189 -12.265 -13.046 1.00 87.94 107 ILE A C 1
ATOM 824 O O . ILE A 1 107 ? 19.205 -11.427 -13.947 1.00 87.94 107 ILE A O 1
ATOM 828 N N . SER A 1 108 ? 19.342 -13.566 -13.285 1.00 87.88 108 SER A N 1
ATOM 829 C CA . SER A 1 108 ? 19.415 -14.145 -14.625 1.00 87.88 108 SER A CA 1
ATOM 830 C C . SER A 1 108 ? 18.453 -15.321 -14.721 1.00 87.88 108 SER A C 1
ATOM 832 O O . SER A 1 108 ? 18.438 -16.184 -13.844 1.00 87.88 108 SER A O 1
ATOM 834 N N . VAL A 1 109 ? 17.647 -15.345 -15.781 1.00 86.62 109 VAL A N 1
ATOM 835 C CA . VAL A 1 109 ? 16.699 -16.424 -16.066 1.00 86.62 109 VAL A CA 1
ATOM 836 C C . VAL A 1 109 ? 17.069 -17.055 -17.401 1.00 86.62 109 VAL A C 1
ATOM 838 O O . VAL A 1 109 ? 17.229 -16.360 -18.403 1.00 86.62 109 VAL A O 1
ATOM 841 N N . ALA A 1 110 ? 17.185 -18.382 -17.413 1.00 87.38 110 ALA A N 1
ATOM 842 C CA . ALA A 1 110 ? 17.409 -19.167 -18.618 1.00 87.38 110 ALA A CA 1
ATOM 843 C C . ALA A 1 110 ? 16.181 -20.036 -18.902 1.00 87.38 110 ALA A C 1
ATOM 845 O O . ALA A 1 110 ? 15.707 -20.760 -18.027 1.00 87.38 110 ALA A O 1
ATOM 846 N N . VAL A 1 111 ? 15.681 -19.974 -20.136 1.00 87.19 111 VAL A N 1
ATOM 847 C CA . VAL A 1 111 ? 14.576 -20.810 -20.615 1.00 87.19 111 VAL A CA 1
ATOM 848 C C . VAL A 1 111 ? 15.154 -21.893 -21.521 1.00 87.19 111 VAL A C 1
ATOM 850 O O . VAL A 1 111 ? 15.975 -21.614 -22.390 1.00 87.19 111 VAL A O 1
ATOM 853 N N . HIS A 1 112 ? 14.754 -23.144 -21.292 1.00 88.38 112 HIS A N 1
ATOM 854 C CA . HIS A 1 112 ? 15.260 -24.2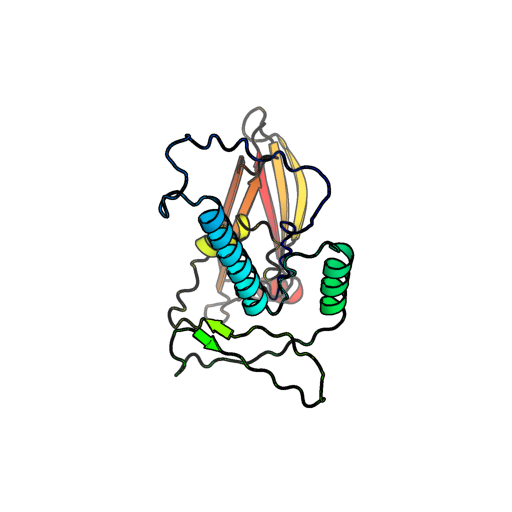95 -22.050 1.00 88.38 112 HIS A CA 1
ATOM 855 C C . HIS A 1 112 ? 14.804 -24.303 -23.516 1.00 88.38 112 HIS A C 1
ATOM 857 O O . HIS A 1 112 ? 15.479 -24.871 -24.377 1.00 88.38 112 HIS A O 1
ATOM 863 N N . GLU A 1 113 ? 13.654 -23.699 -23.805 1.00 86.44 113 GLU A N 1
ATOM 864 C CA . GLU A 1 113 ? 13.112 -23.603 -25.153 1.00 86.44 113 GLU A CA 1
ATOM 865 C C . GLU A 1 113 ? 13.917 -22.612 -26.004 1.00 86.44 113 GLU A C 1
ATOM 867 O O . GLU A 1 113 ? 14.112 -21.448 -25.645 1.00 86.44 113 GLU A O 1
ATOM 872 N N . LYS A 1 114 ? 14.398 -23.075 -27.162 1.00 83.69 114 LYS A N 1
ATOM 873 C CA . LYS A 1 114 ? 15.181 -22.238 -28.074 1.00 83.69 114 LYS A CA 1
ATOM 874 C C . LYS A 1 114 ? 14.297 -21.163 -28.702 1.00 83.69 114 LYS A C 1
ATOM 876 O O . LYS A 1 114 ? 13.327 -21.480 -29.377 1.00 83.69 114 LYS A O 1
ATOM 881 N N . GLY A 1 115 ? 14.706 -19.905 -28.553 1.00 76.81 115 GLY A N 1
ATOM 882 C CA . GLY A 1 115 ? 14.027 -18.758 -29.160 1.00 76.81 115 GLY A CA 1
ATOM 883 C C . GLY A 1 115 ? 12.840 -18.224 -28.357 1.00 76.81 115 GLY A C 1
ATOM 884 O O . GLY A 1 115 ? 12.222 -17.262 -28.803 1.00 76.81 115 GLY A O 1
ATOM 885 N N . ALA A 1 116 ? 12.546 -18.789 -27.181 1.00 79.19 116 ALA A N 1
ATOM 886 C CA . ALA A 1 116 ? 11.542 -18.240 -26.279 1.00 79.19 116 ALA A CA 1
ATOM 887 C C . ALA A 1 116 ? 12.085 -16.967 -25.593 1.00 79.19 116 ALA A C 1
ATOM 889 O O . ALA A 1 116 ? 13.095 -17.044 -24.885 1.00 79.19 116 ALA A O 1
ATOM 890 N N . PRO A 1 117 ? 11.463 -15.788 -25.789 1.00 75.06 117 PRO A N 1
ATOM 891 C CA . PRO A 1 117 ? 11.865 -14.579 -25.083 1.00 75.06 117 PRO A CA 1
ATOM 892 C C . PRO A 1 117 ? 11.466 -14.678 -23.605 1.00 75.06 117 PRO A C 1
ATOM 894 O O . PRO A 1 117 ? 10.324 -14.998 -23.283 1.00 75.06 117 PRO A O 1
ATOM 897 N N . ALA A 1 118 ? 12.396 -14.370 -22.700 1.00 79.81 118 ALA A N 1
ATOM 898 C CA . ALA A 1 118 ? 12.126 -14.274 -21.268 1.00 79.81 118 ALA A CA 1
ATOM 899 C C . ALA A 1 118 ? 12.167 -12.807 -20.840 1.00 79.81 118 ALA A C 1
ATOM 901 O O . ALA A 1 118 ? 13.191 -12.143 -21.004 1.00 79.81 118 ALA A O 1
ATOM 902 N N . ARG A 1 119 ? 11.066 -12.311 -20.270 1.00 80.81 119 ARG A N 1
ATOM 903 C CA . ARG A 1 119 ? 11.036 -11.013 -19.591 1.00 80.81 119 ARG A CA 1
ATOM 904 C C . ARG A 1 119 ? 11.088 -11.241 -18.092 1.00 80.81 119 ARG A C 1
ATOM 906 O O . ARG A 1 119 ? 10.301 -12.004 -17.541 1.00 80.81 119 ARG A O 1
ATOM 913 N N . PHE A 1 120 ? 12.059 -10.614 -17.450 1.00 83.94 120 PHE A N 1
ATOM 914 C CA . PHE A 1 120 ? 12.282 -10.727 -16.021 1.00 83.94 120 PHE A CA 1
ATOM 915 C C . PHE A 1 120 ? 12.976 -9.469 -15.525 1.00 83.94 120 PHE A C 1
ATOM 917 O O . PHE A 1 120 ? 13.648 -8.756 -16.271 1.00 83.94 120 PHE A O 1
ATOM 924 N N . ARG A 1 121 ? 12.815 -9.213 -14.235 1.00 84.62 121 ARG A N 1
ATOM 925 C CA . ARG A 1 121 ? 13.546 -8.173 -13.534 1.00 84.62 121 ARG A CA 1
ATOM 926 C C . ARG A 1 121 ? 15.040 -8.505 -13.519 1.00 84.62 121 ARG A C 1
ATOM 928 O O . ARG A 1 121 ? 15.418 -9.582 -13.074 1.00 84.62 121 ARG A O 1
ATOM 935 N N . ASN A 1 122 ? 15.885 -7.577 -13.957 1.00 87.12 122 ASN A N 1
ATOM 936 C CA . ASN A 1 122 ? 17.338 -7.771 -14.095 1.00 87.12 122 ASN A CA 1
ATOM 937 C C . ASN A 1 122 ? 18.127 -7.856 -12.768 1.00 87.12 122 ASN A C 1
ATOM 939 O O . ASN A 1 122 ? 19.304 -8.215 -12.774 1.00 87.12 122 ASN A O 1
ATOM 943 N N . GLY A 1 123 ? 17.514 -7.519 -11.633 1.00 86.50 123 GLY A N 1
ATOM 944 C CA . GLY A 1 123 ? 18.150 -7.574 -10.321 1.00 86.50 123 GLY A CA 1
ATOM 945 C C . GLY A 1 123 ? 17.395 -6.799 -9.253 1.00 86.50 123 GLY A C 1
ATOM 946 O O . GLY A 1 123 ? 16.394 -6.140 -9.529 1.00 86.50 123 GLY A O 1
ATOM 947 N N . PHE A 1 124 ? 17.867 -6.870 -8.016 1.00 83.75 124 PHE A N 1
ATOM 948 C CA . PHE A 1 124 ? 17.272 -6.213 -6.857 1.00 83.75 124 PHE A CA 1
ATOM 949 C C . PHE A 1 124 ? 18.347 -5.582 -5.981 1.00 83.75 124 PHE A C 1
ATOM 951 O O . PHE A 1 124 ? 19.501 -6.001 -5.984 1.00 83.75 124 PHE A O 1
ATOM 958 N N . PHE A 1 125 ? 17.970 -4.561 -5.217 1.00 83.06 125 PHE A N 1
ATOM 959 C CA . PHE A 1 125 ? 18.856 -3.987 -4.216 1.00 83.06 125 PHE A CA 1
ATOM 960 C C . PHE A 1 125 ? 18.583 -4.659 -2.873 1.00 83.06 125 PHE A C 1
ATOM 962 O O . PHE A 1 125 ? 17.449 -4.655 -2.400 1.00 83.06 125 PHE A O 1
ATOM 969 N N . PHE A 1 126 ? 19.613 -5.244 -2.273 1.00 82.31 126 PHE A N 1
ATOM 970 C CA . PHE A 1 126 ? 19.561 -5.802 -0.931 1.00 82.31 126 PHE A CA 1
ATOM 971 C C . PHE A 1 126 ? 20.143 -4.792 0.053 1.00 82.31 126 PHE A C 1
ATOM 973 O O . PHE A 1 126 ? 21.228 -4.253 -0.167 1.00 82.31 126 PHE A O 1
ATOM 980 N N . THR A 1 127 ? 19.449 -4.558 1.159 1.00 76.62 127 THR A N 1
ATOM 981 C CA . THR A 1 127 ? 19.947 -3.750 2.274 1.00 76.62 127 THR A CA 1
ATOM 982 C C . THR A 1 127 ? 19.970 -4.597 3.540 1.00 76.62 127 THR A C 1
ATOM 984 O O . THR A 1 127 ? 19.064 -5.393 3.779 1.00 76.62 127 THR A O 1
ATOM 987 N N . THR A 1 128 ? 21.026 -4.448 4.341 1.00 67.00 128 THR A N 1
ATOM 988 C CA . THR A 1 128 ? 21.096 -5.019 5.697 1.00 67.00 128 THR A CA 1
ATOM 989 C C . THR A 1 128 ? 20.445 -4.115 6.728 1.00 67.00 128 THR A C 1
ATOM 991 O O . THR A 1 128 ? 20.177 -4.564 7.838 1.00 67.00 128 THR A O 1
ATOM 994 N N . ASP A 1 129 ? 20.209 -2.850 6.374 1.00 61.88 129 ASP A N 1
ATOM 995 C CA . ASP A 1 129 ? 19.412 -1.945 7.183 1.00 61.88 129 ASP A CA 1
ATOM 996 C C . ASP A 1 129 ? 17.945 -2.332 6.981 1.00 61.88 129 ASP A C 1
ATOM 998 O O . ASP A 1 129 ? 17.230 -1.783 6.145 1.00 61.88 129 ASP A O 1
ATOM 1002 N N . GLN A 1 130 ? 17.540 -3.380 7.698 1.00 54.00 130 GLN A N 1
ATOM 1003 C CA . GLN A 1 130 ? 16.145 -3.750 7.906 1.00 54.00 130 GLN A CA 1
ATOM 1004 C C . GLN A 1 130 ? 15.531 -2.895 9.018 1.00 54.00 130 GLN A C 1
ATOM 1006 O O . GLN A 1 130 ? 14.655 -3.370 9.740 1.00 54.00 130 GLN A O 1
ATOM 1011 N N . SER A 1 131 ? 15.980 -1.646 9.191 1.00 54.53 131 SER A N 1
ATOM 1012 C CA . SER A 1 131 ? 15.150 -0.643 9.846 1.00 54.53 131 SER A CA 1
ATOM 1013 C C . SER A 1 131 ? 13.907 -0.510 8.975 1.00 54.53 131 SER A C 1
ATOM 1015 O O . SER A 1 131 ? 13.880 0.279 8.031 1.00 54.53 131 SER A O 1
ATOM 1017 N N . ALA A 1 132 ? 12.921 -1.376 9.225 1.00 55.81 132 ALA A N 1
ATOM 1018 C CA . ALA A 1 132 ? 11.617 -1.277 8.613 1.00 55.81 132 ALA A CA 1
ATOM 1019 C C . ALA A 1 132 ? 11.192 0.181 8.803 1.00 55.81 132 ALA A C 1
ATOM 1021 O O . ALA A 1 132 ? 11.368 0.709 9.915 1.00 55.81 132 ALA A O 1
ATOM 1022 N N . PRO A 1 133 ? 10.756 0.869 7.733 1.00 61.41 133 PRO A N 1
ATOM 1023 C CA . PRO A 1 133 ? 10.250 2.214 7.892 1.00 61.41 133 PRO A CA 1
ATOM 1024 C C . PRO A 1 133 ? 9.254 2.185 9.049 1.00 61.41 133 PRO A C 1
ATOM 1026 O O . PRO A 1 133 ? 8.485 1.236 9.203 1.00 61.41 133 PRO A O 1
ATOM 1029 N N . SER A 1 134 ? 9.346 3.165 9.948 1.00 72.75 134 SER A N 1
ATOM 1030 C CA . SER A 1 134 ? 8.459 3.147 11.109 1.00 72.75 134 SER A CA 1
ATOM 1031 C C . SER A 1 134 ? 7.012 3.112 10.610 1.00 72.75 134 SER A C 1
ATOM 1033 O O . SER A 1 134 ? 6.720 3.694 9.563 1.00 72.75 134 SER A O 1
ATOM 1035 N N . ALA A 1 135 ? 6.097 2.461 11.333 1.00 75.06 135 ALA A N 1
ATOM 1036 C CA . ALA A 1 135 ? 4.695 2.385 10.910 1.00 75.06 135 ALA A CA 1
ATOM 1037 C C . ALA A 1 135 ? 4.120 3.751 10.444 1.00 75.06 135 ALA A C 1
ATOM 1039 O O . ALA A 1 135 ? 3.470 3.797 9.400 1.00 75.06 135 ALA A O 1
ATOM 1040 N N . PRO A 1 136 ? 4.446 4.901 11.083 1.00 77.69 136 PRO A N 1
ATOM 1041 C CA . PRO A 1 136 ? 4.070 6.221 10.568 1.00 77.69 136 PRO A CA 1
ATOM 1042 C C . PRO A 1 136 ? 4.623 6.573 9.175 1.00 77.69 136 PRO A C 1
ATOM 1044 O O . PRO A 1 136 ? 3.925 7.204 8.383 1.00 77.69 136 PRO A O 1
ATOM 1047 N N . GLN A 1 137 ? 5.868 6.203 8.865 1.00 79.06 137 GLN A N 1
ATOM 1048 C CA . GLN A 1 137 ? 6.488 6.449 7.558 1.00 79.06 137 GLN A CA 1
ATOM 1049 C C . GLN A 1 137 ? 5.843 5.597 6.463 1.00 79.06 137 GLN A C 1
ATOM 1051 O O . GLN A 1 137 ? 5.560 6.114 5.382 1.00 79.06 137 GLN A O 1
ATOM 1056 N N . GLU A 1 138 ? 5.571 4.321 6.745 1.00 78.06 138 GLU A N 1
ATOM 1057 C CA . GLU A 1 138 ? 4.883 3.429 5.805 1.00 78.06 138 GLU A CA 1
ATOM 1058 C C . GLU A 1 138 ? 3.463 3.911 5.517 1.00 78.06 138 GLU A C 1
ATOM 1060 O O . GLU A 1 138 ? 3.066 4.018 4.356 1.00 78.06 138 GLU A O 1
ATOM 1065 N N . ILE A 1 139 ? 2.729 4.301 6.562 1.00 80.44 139 ILE A N 1
ATOM 1066 C CA . ILE A 1 139 ? 1.394 4.887 6.437 1.00 80.44 139 ILE A CA 1
ATOM 1067 C C . ILE A 1 139 ? 1.442 6.173 5.602 1.00 80.44 139 ILE A C 1
ATOM 1069 O O . ILE A 1 139 ? 0.631 6.346 4.693 1.00 80.44 139 ILE A O 1
ATOM 1073 N N . ALA A 1 140 ? 2.395 7.075 5.852 1.00 81.56 140 ALA A N 1
ATOM 1074 C CA . ALA A 1 140 ? 2.529 8.308 5.075 1.00 81.56 140 ALA A CA 1
ATOM 1075 C C . ALA A 1 140 ? 2.835 8.032 3.591 1.00 81.56 140 ALA A C 1
ATOM 1077 O O . ALA A 1 140 ? 2.277 8.683 2.699 1.00 81.56 140 ALA A O 1
ATOM 1078 N N . LEU A 1 141 ? 3.685 7.041 3.309 1.00 80.06 141 LEU A N 1
ATOM 1079 C CA . LEU A 1 141 ? 3.978 6.606 1.946 1.00 80.06 141 LEU A CA 1
ATOM 1080 C C . LEU A 1 141 ? 2.731 6.015 1.271 1.00 80.06 141 LEU A C 1
ATOM 1082 O O . LEU A 1 141 ? 2.409 6.398 0.148 1.00 80.06 141 LEU A O 1
ATOM 1086 N N . ALA A 1 142 ? 1.987 5.151 1.963 1.00 80.75 142 ALA A N 1
ATOM 1087 C CA . ALA A 1 142 ? 0.749 4.567 1.452 1.00 80.75 142 ALA A CA 1
ATOM 1088 C C . ALA A 1 142 ? -0.318 5.641 1.167 1.00 80.75 142 ALA A C 1
ATOM 1090 O O . ALA A 1 142 ? -0.915 5.648 0.095 1.00 80.75 142 ALA A O 1
ATOM 1091 N N . LEU A 1 143 ? -0.503 6.611 2.068 1.00 81.50 143 LEU A N 1
ATOM 1092 C CA . LEU A 1 143 ? -1.485 7.694 1.916 1.00 81.50 143 LEU A CA 1
ATOM 1093 C C . LEU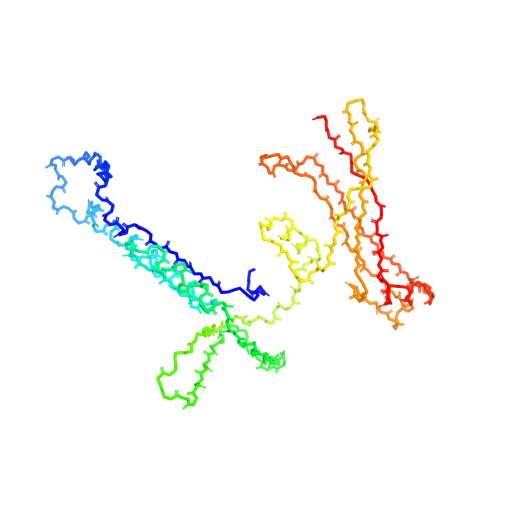 A 1 143 ? -1.129 8.714 0.821 1.00 81.50 143 LEU A C 1
ATOM 1095 O O . LEU A 1 143 ? -2.010 9.431 0.327 1.00 81.50 143 LEU A O 1
ATOM 1099 N N . SER A 1 144 ? 0.152 8.826 0.465 1.00 80.12 144 SER A N 1
ATOM 1100 C CA . SER A 1 144 ? 0.627 9.670 -0.640 1.00 80.12 144 SER A CA 1
ATOM 1101 C C . SER A 1 144 ? 0.663 8.941 -1.984 1.00 80.12 144 SER A C 1
ATOM 1103 O O . SER A 1 144 ? 0.711 9.602 -3.022 1.00 80.12 144 SER A O 1
ATOM 1105 N N . SER A 1 145 ? 0.586 7.607 -1.978 1.00 77.75 145 SER A N 1
ATOM 1106 C CA . SER A 1 145 ? 0.570 6.792 -3.188 1.00 77.75 145 SER A CA 1
ATOM 1107 C C . SER A 1 145 ? -0.686 7.065 -4.030 1.00 77.75 145 SER A C 1
ATOM 1109 O O . SER A 1 145 ? -1.796 7.070 -3.496 1.00 77.75 145 SER A O 1
ATOM 1111 N N . PRO A 1 146 ? -0.547 7.258 -5.355 1.00 73.00 146 PRO A N 1
ATOM 1112 C CA . PRO A 1 146 ? -1.678 7.265 -6.283 1.00 73.00 146 PRO A CA 1
ATOM 1113 C C . PRO A 1 146 ? -2.126 5.846 -6.675 1.00 73.00 146 PRO A C 1
ATOM 1115 O O . PRO A 1 146 ? -3.112 5.697 -7.390 1.00 73.00 146 PRO A O 1
ATOM 1118 N N . LEU A 1 147 ? -1.373 4.821 -6.265 1.00 73.81 147 LEU A N 1
ATOM 1119 C CA . LEU A 1 147 ? -1.669 3.412 -6.503 1.00 73.81 147 LEU A CA 1
ATOM 1120 C C . LEU A 1 147 ? -2.190 2.761 -5.226 1.00 73.81 147 LEU A C 1
ATOM 1122 O O . LEU A 1 147 ? -1.654 3.022 -4.143 1.00 73.81 147 LEU A O 1
ATOM 1126 N N . ASP A 1 148 ? -3.156 1.860 -5.384 1.00 65.75 148 ASP A N 1
ATOM 1127 C CA . ASP A 1 148 ? -3.640 1.020 -4.295 1.00 65.75 148 ASP A CA 1
ATOM 1128 C C . ASP A 1 148 ? -2.499 0.165 -3.738 1.00 65.75 148 ASP A C 1
ATOM 1130 O O . ASP A 1 148 ? -1.776 -0.520 -4.469 1.00 65.75 148 ASP A O 1
ATOM 1134 N N . PHE A 1 149 ? -2.339 0.192 -2.417 1.00 64.00 149 PHE A N 1
ATOM 1135 C CA . PHE A 1 149 ? -1.371 -0.650 -1.731 1.00 64.00 149 PHE A CA 1
ATOM 1136 C C . PHE A 1 149 ? -1.991 -2.036 -1.504 1.00 64.00 149 PHE A C 1
ATOM 1138 O O . PHE A 1 149 ? -2.570 -2.317 -0.459 1.00 64.00 149 PHE A O 1
ATOM 1145 N N . THR A 1 150 ? -1.891 -2.918 -2.500 1.00 61.91 150 THR A N 1
ATOM 1146 C CA . THR A 1 150 ? -2.560 -4.237 -2.496 1.00 61.91 150 THR A CA 1
ATOM 1147 C C . THR A 1 150 ? -2.054 -5.205 -1.420 1.00 61.91 150 THR A C 1
ATOM 1149 O O . THR A 1 150 ? -2.650 -6.259 -1.223 1.00 61.91 150 THR A O 1
ATOM 1152 N N . GLY A 1 151 ? -0.957 -4.873 -0.729 1.00 63.03 151 GLY A N 1
ATOM 1153 C CA . GLY A 1 151 ? -0.408 -5.671 0.371 1.00 63.03 151 GLY A CA 1
ATOM 1154 C C . GLY A 1 151 ? -1.224 -5.608 1.665 1.00 63.03 151 GLY A C 1
ATOM 1155 O O . GLY A 1 151 ? -1.048 -6.465 2.524 1.00 63.03 151 GLY A O 1
ATOM 1156 N N . VAL A 1 152 ? -2.125 -4.628 1.804 1.00 67.12 152 VAL A N 1
ATOM 1157 C CA . VAL A 1 152 ? -2.975 -4.469 2.989 1.00 67.12 152 VAL A CA 1
ATOM 1158 C C . VAL A 1 152 ? -4.436 -4.537 2.539 1.00 67.12 152 VAL A C 1
ATOM 1160 O O . VAL A 1 152 ? -4.957 -3.552 2.014 1.00 67.12 152 VAL A O 1
ATOM 1163 N N . PRO A 1 153 ? -5.117 -5.686 2.693 1.00 70.94 153 PRO A N 1
ATOM 1164 C CA . PRO A 1 153 ? -6.480 -5.867 2.205 1.00 70.94 153 PRO A CA 1
ATOM 1165 C C . PRO A 1 153 ? -7.488 -5.149 3.115 1.00 70.94 153 PRO A C 1
ATOM 1167 O O . PRO A 1 153 ? -8.246 -5.786 3.827 1.00 70.94 153 PRO A O 1
ATOM 1170 N N . VAL A 1 154 ? -7.502 -3.819 3.133 1.00 85.25 154 VAL A N 1
ATOM 1171 C CA . VAL A 1 154 ? -8.481 -3.017 3.883 1.00 85.25 154 VAL A CA 1
ATOM 1172 C C . VAL A 1 154 ? -9.512 -2.464 2.914 1.00 85.25 154 VAL A C 1
ATOM 1174 O O . VAL A 1 154 ? -9.167 -1.942 1.857 1.00 85.25 154 VAL A O 1
ATOM 1177 N N . SER A 1 155 ? -10.788 -2.540 3.285 1.00 87.81 155 SER A N 1
ATOM 1178 C CA . SER A 1 155 ? -11.855 -1.843 2.565 1.00 87.81 155 SER A CA 1
ATOM 1179 C C . SER A 1 155 ? -12.489 -0.779 3.448 1.00 87.81 155 SER A C 1
ATOM 1181 O O . SER A 1 155 ? -12.595 -0.938 4.664 1.00 87.81 155 SER A O 1
ATOM 1183 N N . VAL A 1 156 ? -12.899 0.325 2.827 1.00 89.50 156 VAL A N 1
ATOM 1184 C CA . VAL A 1 156 ? -13.560 1.441 3.504 1.00 89.50 156 VAL A CA 1
ATOM 1185 C C . VAL A 1 156 ? -14.996 1.512 3.018 1.00 89.50 156 VAL A C 1
ATOM 1187 O O . VAL A 1 156 ? -15.242 1.571 1.815 1.00 89.50 156 VAL A O 1
ATOM 1190 N N . THR A 1 157 ? -15.944 1.536 3.948 1.00 90.38 157 THR A N 1
ATOM 1191 C CA . THR A 1 157 ? -17.360 1.765 3.647 1.00 90.38 157 THR A CA 1
ATOM 1192 C C . THR A 1 157 ? -17.833 3.022 4.357 1.00 90.38 157 THR A C 1
ATOM 1194 O O . THR A 1 157 ? -17.594 3.192 5.550 1.00 90.38 157 THR A O 1
ATOM 1197 N N . TRP A 1 158 ? -18.534 3.900 3.643 1.00 91.38 158 TRP A N 1
ATOM 1198 C CA . TRP A 1 158 ? -19.232 5.025 4.261 1.00 91.38 158 TRP A CA 1
ATOM 1199 C C . TRP A 1 158 ? -20.477 4.515 4.984 1.00 91.38 158 TRP A C 1
ATOM 1201 O O . TRP A 1 158 ? -21.369 3.953 4.351 1.00 91.38 158 TRP A O 1
ATOM 1211 N N . SER A 1 159 ? -20.540 4.703 6.302 1.00 90.94 159 SER A N 1
ATOM 1212 C CA . SER A 1 159 ? -21.646 4.212 7.133 1.00 90.94 159 SER A CA 1
ATOM 1213 C C . SER A 1 159 ? -22.689 5.283 7.462 1.00 90.94 159 SER A C 1
ATOM 1215 O O . SER A 1 159 ? -23.795 4.951 7.883 1.00 90.94 159 SER A O 1
ATOM 1217 N N . GLY A 1 160 ? -22.394 6.562 7.210 1.00 90.75 160 GLY A N 1
ATOM 1218 C CA . GLY A 1 160 ? -23.372 7.640 7.347 1.00 90.75 160 GLY A CA 1
ATOM 1219 C C . GLY A 1 160 ? -22.749 9.022 7.494 1.00 90.75 160 GLY A C 1
ATOM 1220 O O . GLY A 1 160 ? -21.534 9.197 7.406 1.00 90.75 160 GLY A O 1
ATOM 1221 N N . GLN A 1 161 ? -23.594 10.020 7.742 1.00 91.06 161 GLN A N 1
ATOM 1222 C CA . GLN A 1 161 ? -23.157 11.381 8.038 1.00 91.06 161 GLN A CA 1
ATOM 1223 C C . GLN A 1 161 ? -24.079 12.045 9.058 1.00 91.06 161 GLN A C 1
ATOM 1225 O O . GLN A 1 161 ? -25.292 11.855 9.021 1.00 91.06 161 GLN A O 1
ATOM 1230 N N . ASN A 1 162 ? -23.499 12.844 9.949 1.00 90.88 162 ASN A N 1
ATOM 1231 C CA . ASN A 1 162 ? -24.220 13.638 10.942 1.00 90.88 162 ASN A CA 1
ATOM 1232 C C . ASN A 1 162 ? -23.669 15.069 10.979 1.00 90.88 162 ASN A C 1
ATOM 1234 O O . ASN A 1 162 ? -22.534 15.290 10.548 1.00 90.88 162 ASN A O 1
ATOM 1238 N N . PR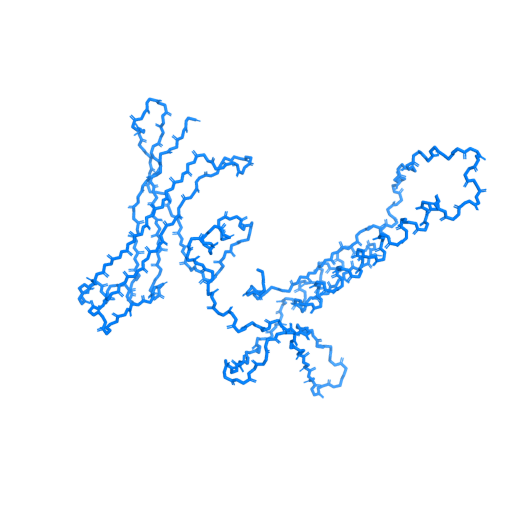O A 1 163 ? -24.414 16.049 11.520 1.00 88.00 163 PRO A N 1
ATOM 1239 C CA . PRO A 1 163 ? -23.865 17.370 11.797 1.00 88.00 163 PRO A CA 1
ATOM 1240 C C . PRO A 1 163 ? -22.575 17.276 12.626 1.00 88.00 163 PRO A C 1
ATOM 1242 O O . PRO A 1 163 ? -22.472 16.493 13.575 1.00 88.00 163 PRO A O 1
ATOM 1245 N N . GLY A 1 164 ? -21.565 18.045 12.231 1.00 81.44 164 GLY A N 1
ATOM 1246 C CA . GLY A 1 164 ? -20.282 18.125 12.916 1.00 81.44 164 GLY A CA 1
ATOM 1247 C C . GLY A 1 164 ? -20.377 18.879 14.244 1.00 81.44 164 GLY A C 1
ATOM 1248 O O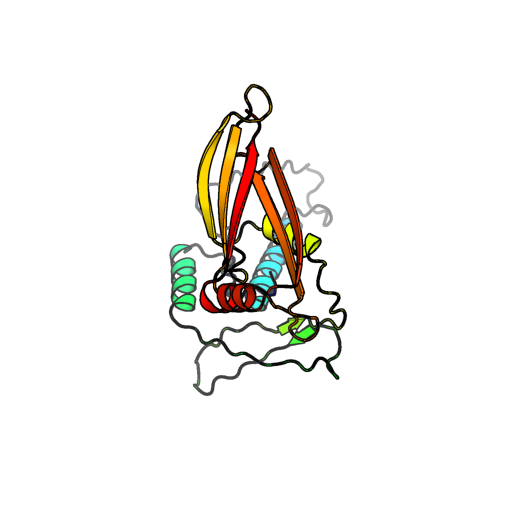 . GLY A 1 164 ? -21.397 19.462 14.598 1.00 81.44 164 GLY A O 1
ATOM 1249 N N . LYS A 1 165 ? -19.272 18.884 15.000 1.00 79.25 165 LYS A N 1
ATOM 1250 C CA . LYS A 1 165 ? -19.189 19.580 16.301 1.00 79.25 165 LYS A CA 1
ATOM 1251 C C . LYS A 1 165 ? -19.206 21.109 16.163 1.00 79.25 165 LYS A C 1
ATOM 1253 O O . LYS A 1 165 ? -19.562 21.796 17.113 1.00 79.25 165 LYS A O 1
ATOM 1258 N N . LEU A 1 166 ? -18.777 21.625 15.012 1.00 79.81 166 LEU A N 1
ATOM 1259 C CA . LEU A 1 166 ? -18.760 23.049 14.683 1.00 79.81 166 LEU A CA 1
ATOM 1260 C C . LEU A 1 166 ? -19.846 23.340 13.647 1.00 79.81 166 LEU A C 1
ATOM 1262 O O . LEU A 1 166 ? -20.128 22.497 12.796 1.00 79.81 166 LEU A O 1
ATOM 1266 N N . SER A 1 167 ? -20.436 24.534 13.721 1.00 76.06 167 SER A N 1
ATOM 1267 C CA . SER A 1 167 ? -21.457 24.978 12.769 1.00 76.06 167 SER A CA 1
ATOM 1268 C C . SER A 1 167 ? -20.917 24.925 11.337 1.00 76.06 167 SER A C 1
ATOM 1270 O O . SER A 1 167 ? -19.854 25.475 11.063 1.00 76.06 167 SER A O 1
ATOM 1272 N N . GLY A 1 168 ? -21.637 24.242 10.446 1.00 80.44 168 GLY A N 1
ATOM 1273 C CA . GLY A 1 168 ? -21.238 24.027 9.052 1.00 80.44 168 GLY A CA 1
ATOM 1274 C C . GLY A 1 168 ? -20.357 22.798 8.807 1.00 80.44 168 GLY A C 1
ATOM 1275 O O . GLY A 1 168 ? -20.279 22.349 7.670 1.00 80.44 168 GLY A O 1
ATOM 1276 N N . ASN A 1 169 ? -19.747 22.204 9.837 1.00 85.94 169 ASN A N 1
ATOM 1277 C CA . ASN A 1 169 ? -18.959 20.984 9.662 1.00 85.94 169 ASN A CA 1
ATOM 1278 C C . ASN A 1 169 ? -19.868 19.756 9.562 1.00 85.94 169 ASN A C 1
ATOM 1280 O O . ASN A 1 169 ? -20.960 19.718 10.132 1.00 85.94 169 ASN A O 1
ATOM 1284 N N . MET A 1 170 ? -19.365 18.704 8.922 1.00 90.75 170 MET A N 1
ATOM 1285 C CA . MET A 1 170 ? -20.032 17.407 8.816 1.00 90.75 170 MET A CA 1
ATOM 1286 C C . MET A 1 170 ? -19.175 16.317 9.459 1.00 90.75 170 MET A C 1
ATOM 1288 O O . MET A 1 170 ? -17.958 16.304 9.308 1.00 90.75 170 MET A O 1
ATOM 1292 N N . ARG A 1 171 ? -19.792 15.384 10.182 1.00 93.00 171 ARG A N 1
ATOM 1293 C CA . ARG A 1 171 ? -19.146 14.152 10.643 1.00 93.00 171 ARG A CA 1
ATOM 1294 C C . ARG A 1 171 ? -19.464 13.035 9.661 1.00 93.00 171 ARG A C 1
ATOM 1296 O O . ARG A 1 171 ? -20.565 12.494 9.715 1.00 93.00 171 ARG A O 1
ATOM 1303 N N . ALA A 1 172 ? -18.513 12.679 8.806 1.00 93.00 172 ALA A N 1
ATOM 1304 C CA . ALA A 1 172 ? -18.639 11.531 7.914 1.00 93.00 172 ALA A CA 1
ATOM 1305 C C . ALA A 1 172 ? -18.205 10.261 8.655 1.00 93.00 172 ALA A C 1
ATOM 1307 O O . ALA A 1 172 ? -17.076 10.179 9.137 1.00 93.00 172 ALA A O 1
ATOM 1308 N N . GLN A 1 173 ? -19.110 9.300 8.801 1.00 95.25 173 GLN A N 1
ATOM 1309 C CA . GLN A 1 173 ? -18.866 8.027 9.474 1.00 95.25 173 GLN A CA 1
ATOM 1310 C C . GLN A 1 173 ? -18.384 6.986 8.469 1.00 95.25 173 GLN A C 1
ATOM 1312 O O . GLN A 1 173 ? -18.882 6.920 7.342 1.00 95.25 173 GLN A O 1
ATOM 1317 N N . PHE A 1 174 ? -17.413 6.185 8.887 1.00 94.50 174 PHE A N 1
ATOM 1318 C CA . PHE A 1 174 ? -16.822 5.149 8.062 1.00 94.50 174 PHE A CA 1
ATOM 1319 C C . PHE A 1 174 ? -16.542 3.883 8.872 1.00 94.50 174 PHE A C 1
ATOM 1321 O O . PHE A 1 174 ? -16.258 3.930 10.074 1.00 94.50 174 PHE A O 1
ATOM 1328 N N . ASP A 1 175 ? -16.551 2.770 8.151 1.00 95.62 175 ASP A N 1
ATOM 1329 C CA . ASP A 1 175 ? -16.183 1.447 8.624 1.00 95.62 175 ASP A CA 1
ATOM 1330 C C . ASP A 1 175 ? -14.953 0.992 7.821 1.00 95.62 175 ASP A C 1
ATOM 1332 O O . ASP A 1 175 ? -14.998 0.924 6.591 1.00 95.62 175 ASP A O 1
ATOM 1336 N N . LEU A 1 176 ? -13.848 0.701 8.510 1.00 92.88 176 LEU A N 1
ATOM 1337 C CA . LEU A 1 176 ? -12.690 0.010 7.945 1.00 92.88 176 LEU A CA 1
ATOM 1338 C C . LEU A 1 176 ? -12.861 -1.482 8.207 1.00 92.88 176 LEU A C 1
ATOM 1340 O O . LEU A 1 176 ? -12.854 -1.915 9.361 1.00 92.88 176 LEU A O 1
ATOM 1344 N N . VAL A 1 177 ? -13.011 -2.263 7.145 1.00 92.44 177 VAL A N 1
ATOM 1345 C CA . VAL A 1 177 ? -13.138 -3.716 7.228 1.00 92.44 177 VAL A CA 1
ATOM 1346 C C . VAL A 1 177 ? -11.789 -4.334 6.895 1.00 92.44 177 VAL A C 1
ATOM 1348 O O . VAL A 1 177 ? -11.298 -4.224 5.770 1.00 92.44 177 VAL A O 1
ATOM 1351 N N . MET A 1 178 ? -11.206 -4.969 7.905 1.00 91.81 178 MET A N 1
ATOM 1352 C CA . MET A 1 178 ? -9.970 -5.734 7.842 1.00 91.81 178 MET A CA 1
ATOM 1353 C C . MET A 1 178 ? -10.318 -7.229 7.853 1.00 91.81 178 MET A C 1
ATOM 1355 O O . MET A 1 178 ? -11.084 -7.657 8.719 1.00 91.81 178 MET A O 1
ATOM 1359 N N . PRO A 1 179 ? -9.807 -8.037 6.915 1.00 90.38 179 PRO A N 1
ATOM 1360 C CA . PRO A 1 179 ? -10.128 -9.451 6.810 1.00 90.38 179 PRO A CA 1
ATOM 1361 C C . PRO A 1 179 ? -9.423 -10.263 7.894 1.00 90.38 179 PRO A C 1
ATOM 1363 O O . PRO A 1 179 ? -8.611 -9.753 8.661 1.00 90.38 179 PRO A O 1
ATOM 1366 N N . ALA A 1 180 ? -9.720 -11.557 7.935 1.00 88.75 180 ALA A N 1
ATOM 1367 C CA . ALA A 1 180 ? -8.968 -12.519 8.726 1.00 88.75 180 ALA A CA 1
ATOM 1368 C C . ALA A 1 180 ? -7.450 -12.386 8.496 1.00 88.75 180 ALA A C 1
ATOM 1370 O O . ALA A 1 180 ? -7.001 -12.204 7.363 1.00 88.75 180 ALA A O 1
ATOM 1371 N N . ASN A 1 181 ? -6.668 -12.521 9.570 1.00 79.75 181 ASN A N 1
ATOM 1372 C CA . ASN A 1 181 ? -5.197 -12.488 9.544 1.00 79.75 181 ASN A CA 1
ATOM 1373 C C . ASN A 1 181 ? -4.580 -11.181 9.005 1.00 79.75 181 ASN A C 1
ATOM 1375 O O . ASN A 1 181 ? -3.451 -11.186 8.522 1.00 79.75 181 ASN A O 1
ATOM 1379 N N . PHE A 1 182 ? -5.296 -10.056 9.095 1.00 85.75 182 PHE A N 1
ATOM 1380 C CA . PHE A 1 182 ? -4.770 -8.747 8.688 1.00 85.75 182 PHE A CA 1
ATOM 1381 C C . PHE A 1 182 ? -3.630 -8.223 9.578 1.00 85.75 182 PHE A C 1
ATOM 1383 O O . PHE A 1 182 ? -2.915 -7.310 9.174 1.00 85.75 182 PHE A O 1
ATOM 1390 N N . VAL A 1 183 ? -3.497 -8.755 10.797 1.00 85.50 183 VAL A N 1
ATOM 1391 C CA . VAL A 1 183 ? -2.550 -8.300 11.817 1.00 85.50 183 VAL A CA 1
ATOM 1392 C C . VAL A 1 183 ? -1.854 -9.491 12.464 1.00 85.50 183 VAL A C 1
ATOM 1394 O O . VAL A 1 183 ? -2.460 -10.546 12.673 1.00 85.50 183 VAL A O 1
ATOM 1397 N N . SER A 1 184 ? -0.580 -9.306 12.795 1.00 86.12 184 SER A N 1
ATOM 1398 C CA . SER A 1 184 ? 0.180 -10.245 13.615 1.00 86.12 184 SER A CA 1
ATOM 1399 C C . SER A 1 184 ? -0.117 -9.997 15.091 1.00 86.12 184 SER A C 1
ATOM 1401 O O . SER A 1 184 ? -0.094 -8.857 15.547 1.00 86.12 184 SER A O 1
ATOM 1403 N N . VAL A 1 185 ? -0.361 -11.069 15.838 1.00 90.19 185 VAL A N 1
ATOM 1404 C CA . VAL A 1 185 ? -0.576 -11.019 17.289 1.00 90.19 185 VAL A CA 1
ATOM 1405 C C . VAL A 1 185 ? 0.536 -11.805 17.970 1.00 90.19 185 VAL A C 1
ATOM 1407 O O . VAL A 1 185 ? 0.790 -12.952 17.595 1.00 90.19 185 VAL A O 1
ATOM 1410 N N . ASP A 1 186 ? 1.186 -11.207 18.966 1.00 90.69 186 ASP A N 1
ATOM 1411 C CA . ASP A 1 186 ? 2.175 -11.889 19.796 1.00 90.69 186 ASP A CA 1
ATOM 1412 C C . ASP A 1 186 ? 1.473 -12.684 20.906 1.00 90.69 186 ASP A C 1
ATOM 1414 O O . ASP A 1 186 ? 1.141 -12.179 21.980 1.00 90.69 186 ASP A O 1
ATOM 1418 N N . GLU A 1 187 ? 1.225 -13.966 20.641 1.00 91.19 187 GLU A N 1
ATOM 1419 C CA . GLU A 1 187 ? 0.631 -14.888 21.617 1.00 91.19 187 GLU A CA 1
ATOM 1420 C C . GLU A 1 187 ? 1.549 -15.165 22.816 1.00 91.19 187 GLU A C 1
ATOM 1422 O O . GLU A 1 187 ? 1.062 -15.507 23.895 1.00 91.19 187 GLU A O 1
ATOM 1427 N N . SER A 1 188 ? 2.869 -15.007 22.658 1.00 93.06 188 SER A N 1
ATOM 1428 C CA . SER A 1 188 ? 3.820 -15.205 23.757 1.00 93.06 188 SER A CA 1
ATOM 1429 C C . SER A 1 188 ? 3.732 -14.078 24.787 1.00 93.06 188 SER A C 1
ATOM 1431 O O . SER A 1 188 ? 3.922 -14.309 25.983 1.00 93.06 188 SER A O 1
ATOM 1433 N N . GLU A 1 189 ? 3.330 -12.887 24.344 1.00 93.25 189 GLU A N 1
ATOM 1434 C CA . GLU A 1 189 ? 3.064 -11.720 25.178 1.00 93.25 189 GLU A CA 1
ATOM 1435 C C . GLU A 1 189 ? 1.560 -11.560 25.461 1.00 93.25 189 GLU A C 1
ATOM 1437 O O . GLU A 1 189 ? 0.975 -10.505 25.266 1.00 93.25 189 GLU A O 1
ATOM 1442 N N . ARG A 1 190 ? 0.892 -12.615 25.947 1.00 95.25 190 ARG A N 1
ATOM 1443 C CA . ARG A 1 190 ? -0.544 -12.580 26.318 1.00 95.25 190 ARG A CA 1
ATOM 1444 C C . ARG A 1 190 ? -1.441 -12.011 25.197 1.00 95.25 190 ARG A C 1
ATOM 1446 O O . ARG A 1 190 ? -2.328 -11.201 25.466 1.00 95.25 190 ARG A O 1
ATOM 1453 N N . ASN A 1 191 ? -1.219 -12.463 23.963 1.00 95.06 191 ASN A N 1
ATOM 1454 C CA . ASN A 1 191 ? -1.943 -12.024 22.765 1.00 95.06 191 ASN A CA 1
ATOM 1455 C C . ASN A 1 191 ? -1.854 -10.508 22.525 1.00 95.06 191 ASN A C 1
ATOM 1457 O O . ASN A 1 191 ? -2.862 -9.854 22.241 1.00 95.06 191 ASN A O 1
ATOM 1461 N N . HIS A 1 192 ? -0.659 -9.944 22.671 1.00 96.06 192 HIS A N 1
ATOM 1462 C CA . HIS A 1 192 ? -0.417 -8.528 22.444 1.00 96.06 192 HIS A CA 1
ATOM 1463 C C . HIS A 1 192 ? -0.566 -8.190 20.955 1.00 96.06 192 HIS A C 1
ATOM 1465 O O . HIS A 1 192 ? 0.020 -8.832 20.078 1.00 96.06 192 HIS A O 1
ATOM 1471 N N . MET A 1 193 ? -1.382 -7.182 20.667 1.00 93.00 193 MET A N 1
ATOM 1472 C CA . MET A 1 193 ? -1.651 -6.677 19.332 1.00 93.00 193 MET A CA 1
ATOM 1473 C C . MET A 1 193 ? -1.371 -5.179 19.289 1.00 93.00 193 MET A C 1
ATOM 1475 O O . MET A 1 193 ? -1.886 -4.406 20.097 1.00 93.00 193 MET A O 1
ATOM 1479 N N . ILE A 1 194 ? -0.625 -4.773 18.266 1.00 91.50 194 ILE A N 1
ATOM 1480 C CA . ILE A 1 194 ? -0.404 -3.373 17.925 1.00 91.50 194 ILE A CA 1
ATOM 1481 C C . ILE A 1 194 ? -0.994 -3.119 16.542 1.00 91.50 194 ILE A C 1
ATOM 1483 O O . ILE A 1 194 ? -0.671 -3.816 15.581 1.00 91.50 194 ILE A O 1
ATOM 1487 N N . LEU A 1 195 ? -1.831 -2.092 16.434 1.00 89.56 195 LEU A N 1
ATOM 1488 C CA . LEU A 1 195 ? -2.429 -1.656 15.182 1.00 89.56 195 LEU A CA 1
ATOM 1489 C C . LEU A 1 195 ? -2.443 -0.129 15.096 1.00 89.56 195 LEU A C 1
ATOM 1491 O O . LEU A 1 195 ? -3.132 0.543 15.862 1.00 89.56 195 LEU A O 1
ATOM 1495 N N . ASP A 1 196 ? -1.725 0.417 14.120 1.00 89.50 196 ASP A N 1
ATOM 1496 C CA . ASP A 1 196 ? -1.762 1.838 13.785 1.00 89.50 196 ASP A CA 1
ATOM 1497 C C . ASP A 1 196 ? -2.748 2.071 12.627 1.00 89.50 196 ASP A C 1
ATOM 1499 O O . ASP A 1 196 ? -2.629 1.491 11.549 1.00 89.50 196 ASP A O 1
ATOM 1503 N N . ILE A 1 197 ? -3.744 2.926 12.852 1.00 90.25 197 ILE A N 1
ATOM 1504 C CA . ILE A 1 197 ? -4.798 3.278 11.896 1.00 90.25 197 ILE A CA 1
ATOM 1505 C C . ILE A 1 197 ? -4.642 4.750 11.533 1.00 90.25 197 ILE A C 1
ATOM 1507 O O . ILE A 1 197 ? -4.564 5.603 12.418 1.00 90.25 197 ILE A O 1
ATOM 1511 N N . ALA A 1 198 ? -4.671 5.066 10.240 1.00 90.94 198 ALA A N 1
ATOM 1512 C CA . ALA A 1 198 ? -4.747 6.439 9.759 1.00 90.94 198 ALA A CA 1
ATOM 1513 C C . ALA A 1 198 ? -5.780 6.580 8.642 1.00 90.94 198 ALA A C 1
ATOM 1515 O O . ALA A 1 198 ? -5.899 5.722 7.769 1.00 90.94 198 ALA A O 1
ATOM 1516 N N . VAL A 1 199 ? -6.517 7.686 8.662 1.00 90.75 199 VAL A N 1
ATOM 1517 C CA . VAL A 1 199 ? -7.541 8.029 7.675 1.00 90.75 199 VAL A CA 1
ATOM 1518 C C . VAL A 1 199 ? -7.370 9.490 7.299 1.00 90.75 199 VAL A C 1
ATOM 1520 O O . VAL A 1 199 ? -7.263 10.346 8.171 1.00 90.75 199 VAL A O 1
ATOM 1523 N N . VAL A 1 200 ? -7.369 9.787 6.001 1.00 91.31 200 VAL A N 1
ATOM 1524 C CA . VAL A 1 200 ? -7.283 11.157 5.480 1.00 91.31 200 VAL A CA 1
ATOM 1525 C C . VAL A 1 200 ? -8.418 11.409 4.501 1.00 91.31 200 VAL A C 1
ATOM 1527 O O . VAL A 1 200 ? -8.696 10.588 3.630 1.00 91.31 200 VAL A O 1
ATOM 1530 N N . ALA A 1 201 ? -9.054 12.570 4.615 1.00 90.44 201 ALA A N 1
ATOM 1531 C CA . ALA A 1 201 ? -9.932 13.103 3.587 1.00 90.44 201 ALA A CA 1
ATOM 1532 C C . ALA A 1 201 ? -9.178 14.148 2.774 1.00 90.44 201 ALA A C 1
ATOM 1534 O O . ALA A 1 201 ? -8.592 15.086 3.322 1.00 90.44 201 ALA A O 1
ATOM 1535 N N . LYS A 1 202 ? -9.226 13.995 1.453 1.00 89.44 202 LYS A N 1
ATOM 1536 C CA . LYS A 1 202 ? -8.673 14.944 0.489 1.00 89.44 202 LYS A CA 1
ATOM 1537 C C . LYS A 1 202 ? -9.814 15.603 -0.281 1.00 89.44 202 LYS A C 1
ATOM 1539 O O . LYS A 1 202 ? -10.813 14.955 -0.580 1.00 89.44 202 LYS A O 1
ATOM 1544 N N . ASN A 1 203 ? -9.672 16.886 -0.598 1.00 89.19 203 ASN A N 1
ATOM 1545 C CA . ASN A 1 203 ? -10.579 17.556 -1.528 1.00 89.19 203 ASN A CA 1
ATOM 1546 C C . ASN A 1 203 ? -10.249 17.194 -2.990 1.00 89.19 203 ASN A C 1
ATOM 1548 O O . ASN A 1 203 ? -9.287 16.476 -3.262 1.00 89.19 203 ASN A O 1
ATOM 1552 N N . LEU A 1 204 ? -11.012 17.741 -3.943 1.00 88.12 204 LEU A N 1
ATOM 1553 C CA . LEU A 1 204 ? -10.824 17.496 -5.384 1.00 88.12 204 LEU A CA 1
ATOM 1554 C C . LEU A 1 204 ? -9.443 17.913 -5.921 1.00 88.12 204 LEU A C 1
ATOM 1556 O O . LEU A 1 204 ? -9.006 17.398 -6.943 1.00 88.12 204 LEU A O 1
ATOM 1560 N N . ASN A 1 205 ? -8.737 18.802 -5.219 1.00 89.06 205 ASN A N 1
ATOM 1561 C CA . ASN A 1 205 ? -7.388 19.243 -5.577 1.00 89.06 205 ASN A CA 1
ATOM 1562 C C . ASN A 1 205 ? -6.299 18.394 -4.893 1.00 89.06 205 ASN A C 1
ATOM 1564 O O . ASN A 1 205 ? -5.126 18.756 -4.923 1.00 89.06 205 ASN A O 1
ATOM 1568 N N . GLY A 1 206 ? -6.676 17.311 -4.203 1.00 84.06 206 GLY A N 1
ATOM 1569 C CA . GLY A 1 206 ? -5.760 16.435 -3.472 1.00 84.06 206 GLY A CA 1
ATOM 1570 C C . GLY A 1 206 ? -5.266 16.992 -2.132 1.00 84.06 206 GLY A C 1
ATOM 1571 O O . GLY A 1 206 ? -4.478 16.330 -1.455 1.00 84.06 206 GLY A O 1
ATOM 1572 N N . LYS A 1 207 ? -5.724 18.178 -1.706 1.00 89.19 207 LYS A N 1
ATOM 1573 C CA . LYS A 1 207 ? -5.343 18.772 -0.417 1.00 89.19 207 LYS A CA 1
ATOM 1574 C C . LYS A 1 207 ? -6.043 18.026 0.716 1.00 89.19 207 LYS A C 1
ATOM 1576 O O . LYS A 1 207 ? -7.264 17.882 0.684 1.00 89.19 207 LYS A O 1
ATOM 1581 N N . ILE A 1 208 ? -5.285 17.615 1.732 1.00 90.19 208 ILE A N 1
ATOM 1582 C CA . ILE A 1 208 ? -5.837 17.041 2.966 1.00 90.19 208 ILE A CA 1
ATOM 1583 C C . ILE A 1 208 ? -6.676 18.114 3.674 1.00 90.19 208 ILE A C 1
ATOM 1585 O O . ILE A 1 208 ? -6.196 19.219 3.933 1.00 90.19 208 ILE A O 1
ATOM 1589 N N . VAL A 1 209 ? -7.940 17.793 3.943 1.00 92.12 209 VAL A N 1
ATOM 1590 C CA . VAL A 1 209 ? -8.910 18.676 4.614 1.00 92.12 209 VAL A CA 1
ATOM 1591 C C . VAL A 1 209 ? -9.308 18.175 5.997 1.00 92.12 209 VAL A C 1
ATOM 1593 O O . VAL A 1 209 ? -9.820 18.953 6.796 1.00 92.12 209 VAL A O 1
ATOM 1596 N N . ALA A 1 210 ? -9.064 16.897 6.275 1.00 90.44 210 ALA A N 1
ATOM 1597 C CA . ALA A 1 210 ? -9.217 16.298 7.587 1.00 90.44 210 ALA A CA 1
ATOM 1598 C C . ALA A 1 210 ? -8.397 15.011 7.664 1.00 90.44 210 ALA A C 1
ATOM 1600 O O . ALA A 1 210 ? -8.223 14.317 6.659 1.00 90.44 210 ALA A O 1
ATOM 1601 N N . ASP A 1 211 ? -7.944 14.677 8.861 1.00 92.00 211 ASP A N 1
ATOM 1602 C CA . ASP A 1 211 ? -7.229 13.446 9.149 1.00 92.00 211 ASP A CA 1
ATOM 1603 C C . ASP A 1 211 ? -7.594 12.907 10.537 1.00 92.00 211 ASP A C 1
ATOM 1605 O O . ASP A 1 211 ? -8.144 13.605 11.394 1.00 92.00 211 ASP A O 1
ATOM 1609 N N . LEU A 1 212 ? -7.347 11.617 10.715 1.00 90.44 212 LEU A N 1
ATOM 1610 C CA . LEU A 1 212 ? -7.489 10.885 11.960 1.00 90.44 212 LEU A CA 1
ATOM 1611 C C . LEU A 1 212 ? -6.347 9.876 12.015 1.00 90.44 212 LEU A C 1
ATOM 1613 O O . LEU A 1 212 ? -6.133 9.140 11.054 1.00 90.44 212 LEU A O 1
ATOM 1617 N N . SER A 1 213 ? -5.668 9.792 13.153 1.00 90.69 213 SER A N 1
ATOM 1618 C CA . SER A 1 213 ? -4.767 8.687 13.464 1.00 90.69 213 SER A CA 1
ATOM 1619 C C . SER A 1 213 ? -5.103 8.103 14.831 1.00 90.69 213 SER A C 1
ATOM 1621 O O . SER A 1 213 ? -5.516 8.821 15.744 1.00 90.69 213 SER A O 1
ATOM 1623 N N . GLN A 1 214 ? -4.969 6.788 14.962 1.00 90.88 214 GLN A N 1
ATOM 1624 C CA . GLN A 1 214 ? -5.159 6.078 16.216 1.00 90.88 214 GLN A CA 1
ATOM 1625 C C . GLN A 1 214 ? -4.220 4.880 16.269 1.00 90.88 214 GLN A C 1
ATOM 1627 O O . GLN A 1 214 ? -4.217 4.053 15.363 1.00 90.88 214 GLN A O 1
ATOM 1632 N N . ARG A 1 215 ? -3.493 4.760 17.376 1.00 91.44 215 ARG A N 1
ATOM 1633 C CA . ARG A 1 215 ? -2.787 3.541 17.750 1.00 91.44 215 ARG A CA 1
ATOM 1634 C C . ARG A 1 215 ? -3.655 2.730 18.703 1.00 91.44 215 ARG A C 1
ATOM 1636 O O . ARG A 1 215 ? -4.174 3.276 19.677 1.00 91.44 215 ARG A O 1
ATOM 1643 N N . ILE A 1 216 ? -3.815 1.451 18.409 1.00 91.44 216 ILE A N 1
ATOM 1644 C CA . ILE A 1 216 ? -4.398 0.447 19.293 1.00 91.44 216 ILE A CA 1
ATOM 1645 C C . ILE A 1 216 ? -3.239 -0.435 19.748 1.00 91.44 216 ILE A C 1
ATOM 1647 O O . ILE A 1 216 ? -2.501 -0.955 18.919 1.00 91.44 216 ILE A O 1
ATOM 1651 N N . ASP A 1 217 ? -3.054 -0.536 21.054 1.00 94.50 217 ASP A N 1
ATOM 1652 C CA . ASP A 1 217 ? -1.964 -1.256 21.709 1.00 94.50 217 ASP A CA 1
ATOM 1653 C C . ASP A 1 217 ? -2.622 -1.981 22.885 1.00 94.50 217 ASP A C 1
ATOM 1655 O O . ASP A 1 217 ? -2.991 -1.350 23.880 1.00 94.50 217 ASP A O 1
ATOM 1659 N N . ASP A 1 218 ? -2.979 -3.248 22.669 1.00 94.19 218 ASP A N 1
ATOM 1660 C CA . ASP A 1 218 ? -3.888 -3.974 23.557 1.00 94.19 218 ASP A CA 1
ATOM 1661 C C . ASP A 1 218 ? -3.574 -5.473 23.617 1.00 94.19 218 ASP A C 1
ATOM 1663 O O . ASP A 1 218 ? -2.935 -6.038 22.730 1.00 94.19 218 ASP A O 1
ATOM 1667 N N . HIS A 1 219 ? -4.042 -6.129 24.674 1.00 96.44 219 HIS A N 1
ATOM 1668 C CA . HIS A 1 219 ? -3.904 -7.564 24.889 1.00 96.44 219 HIS A CA 1
ATOM 1669 C C . HIS A 1 219 ? -5.253 -8.253 24.682 1.00 96.44 219 HIS A C 1
ATOM 1671 O O . HIS A 1 219 ? -6.169 -8.115 25.496 1.00 96.44 219 HIS A O 1
ATOM 1677 N N . LEU A 1 220 ? -5.361 -9.023 23.601 1.00 95.06 220 LEU A N 1
ATOM 1678 C CA . LEU A 1 220 ? -6.619 -9.632 23.179 1.00 95.06 220 LEU A CA 1
ATOM 1679 C C . LEU A 1 220 ? -7.048 -10.774 24.109 1.00 95.06 220 LEU A C 1
ATOM 1681 O O . LEU A 1 220 ? -6.274 -11.692 24.412 1.00 95.06 220 LEU A O 1
ATOM 1685 N N . GLN A 1 221 ? -8.328 -10.796 24.480 1.00 96.56 221 GLN A N 1
ATOM 1686 C CA . GLN A 1 221 ? -8.920 -11.982 25.095 1.00 96.56 221 GLN A CA 1
ATOM 1687 C C . GLN A 1 221 ? -8.928 -13.154 24.098 1.00 96.56 221 GLN A C 1
ATOM 1689 O O . GLN A 1 221 ? -8.992 -12.932 22.885 1.00 96.56 221 GLN A O 1
ATOM 1694 N N . PRO A 1 222 ? -8.921 -14.419 24.563 1.00 94.50 222 PRO A N 1
ATOM 1695 C CA . PRO A 1 222 ? -8.916 -15.580 23.668 1.00 94.50 222 PRO A CA 1
ATOM 1696 C C . PRO A 1 222 ? -10.038 -15.560 22.617 1.00 94.50 222 PRO A C 1
ATOM 1698 O O . PRO A 1 222 ? -9.805 -15.888 21.458 1.00 94.50 222 PRO A O 1
ATOM 1701 N N . GLN A 1 223 ? -11.238 -15.108 22.995 1.00 94.06 223 GLN A N 1
ATOM 1702 C CA . GLN A 1 223 ? -12.377 -14.993 22.081 1.00 94.06 223 GLN A CA 1
ATOM 1703 C C . GLN A 1 223 ? -12.167 -13.912 21.008 1.00 94.06 223 GLN A C 1
ATOM 1705 O O . GLN A 1 223 ? -12.584 -14.085 19.865 1.00 94.06 223 GLN A O 1
ATOM 1710 N N . GLU A 1 224 ? -11.519 -12.798 21.356 1.00 92.56 224 GLU A N 1
ATOM 1711 C CA . GLU A 1 224 ? -11.215 -11.708 20.420 1.00 92.56 224 GLU A CA 1
ATOM 1712 C C . GLU A 1 224 ? -10.124 -12.124 19.430 1.00 92.56 224 GLU A C 1
ATOM 1714 O O . GLU A 1 224 ? -10.233 -11.844 18.236 1.00 92.56 224 GLU A O 1
ATOM 1719 N N . LEU A 1 225 ? -9.115 -12.863 19.905 1.00 93.88 225 LEU A N 1
ATOM 1720 C CA . LEU A 1 225 ? -8.084 -13.458 19.058 1.00 93.88 225 LEU A CA 1
ATOM 1721 C C . LEU A 1 225 ? -8.694 -14.410 18.019 1.00 93.88 225 LEU A C 1
ATOM 1723 O O . LEU A 1 225 ? -8.376 -14.313 16.832 1.00 93.88 225 LEU A O 1
ATOM 1727 N N . GLU A 1 226 ? -9.589 -15.308 18.438 1.00 93.38 226 GLU A N 1
ATOM 1728 C CA . GLU A 1 226 ? -10.295 -16.204 17.514 1.00 93.38 226 GLU A CA 1
ATOM 1729 C C . GLU A 1 226 ? -11.168 -15.433 16.516 1.00 93.38 226 GLU A C 1
ATOM 1731 O O . GLU A 1 226 ? -11.200 -15.777 15.330 1.00 93.38 226 GLU A O 1
ATOM 1736 N N . GLN A 1 227 ? -11.838 -14.365 16.959 1.00 92.25 227 GLN A N 1
ATOM 1737 C CA . GLN A 1 227 ? -12.645 -13.516 16.085 1.00 92.25 227 GLN A CA 1
ATOM 1738 C C . GLN A 1 227 ? -11.788 -12.852 15.000 1.00 92.25 227 GLN A C 1
ATOM 1740 O O . GLN A 1 227 ? -12.140 -12.919 13.821 1.00 92.25 227 GLN A O 1
ATOM 1745 N N . ILE A 1 228 ? -10.649 -12.266 15.370 1.00 92.06 228 ILE A N 1
ATOM 1746 C CA . ILE A 1 228 ? -9.732 -11.610 14.429 1.00 92.06 228 ILE A CA 1
ATOM 1747 C C . ILE A 1 228 ? -9.127 -12.618 13.444 1.00 92.06 228 ILE A C 1
ATOM 1749 O O . ILE A 1 228 ? -9.035 -12.333 12.248 1.00 92.06 228 ILE A O 1
ATOM 1753 N N . ARG A 1 229 ? -8.769 -13.819 13.909 1.00 90.38 229 ARG A N 1
ATOM 1754 C CA . ARG A 1 229 ? -8.206 -14.886 13.063 1.00 90.38 229 ARG A CA 1
ATOM 1755 C C . ARG A 1 229 ? -9.186 -15.425 12.033 1.00 90.38 229 ARG A C 1
ATOM 1757 O O . ARG A 1 229 ? -8.788 -15.681 10.903 1.00 90.38 229 ARG A O 1
ATOM 1764 N N . ASN A 1 230 ? -10.448 -15.603 12.415 1.00 91.75 230 ASN A N 1
ATOM 1765 C CA . ASN A 1 230 ? -11.431 -16.282 11.568 1.00 91.75 230 ASN A CA 1
ATOM 1766 C C . ASN A 1 230 ? -12.290 -15.316 10.746 1.00 91.75 230 ASN A C 1
ATOM 1768 O O . ASN A 1 230 ? -12.695 -15.647 9.634 1.00 91.75 230 ASN A O 1
ATOM 1772 N N . HIS A 1 231 ? -12.566 -14.124 11.277 1.00 92.06 231 HIS A N 1
ATOM 1773 C CA . HIS A 1 231 ? -13.516 -13.174 10.690 1.00 92.06 231 HIS A CA 1
ATOM 1774 C C . HIS A 1 231 ? -12.921 -11.783 10.445 1.00 92.06 231 HIS A C 1
ATOM 1776 O O . HIS A 1 231 ? -13.553 -10.967 9.774 1.00 92.06 231 HIS A O 1
ATOM 1782 N N . GLY A 1 232 ? -11.723 -11.502 10.963 1.00 92.19 232 GLY A N 1
ATOM 1783 C CA . GLY A 1 232 ? -11.111 -10.180 10.885 1.00 92.19 232 GLY A CA 1
ATOM 1784 C C . GLY A 1 232 ? -11.721 -9.180 11.866 1.00 92.19 232 GLY A C 1
ATOM 1785 O O . GLY A 1 232 ? -12.242 -9.543 12.923 1.00 92.19 232 GLY A O 1
ATOM 1786 N N . MET A 1 233 ? -11.641 -7.895 11.523 1.00 92.50 233 MET A N 1
ATOM 1787 C CA . MET A 1 233 ? -12.079 -6.793 12.377 1.00 92.50 233 MET A CA 1
ATOM 1788 C C . MET A 1 233 ? -12.780 -5.700 11.568 1.00 92.50 233 MET A C 1
ATOM 1790 O O . MET A 1 233 ? -12.373 -5.357 10.463 1.00 92.50 233 MET A O 1
ATOM 1794 N N . THR A 1 234 ? -13.824 -5.099 12.141 1.00 94.00 234 THR A N 1
ATOM 1795 C CA . THR A 1 234 ? -14.405 -3.853 11.623 1.00 94.00 234 THR A CA 1
ATOM 1796 C C . THR A 1 234 ? -14.129 -2.721 12.598 1.00 94.00 234 THR A C 1
ATOM 1798 O O . THR A 1 234 ? -14.664 -2.708 13.706 1.00 94.00 234 THR A O 1
ATOM 1801 N N . TYR A 1 235 ? -13.317 -1.757 12.178 1.00 93.88 235 TYR A N 1
ATOM 1802 C CA . TYR A 1 235 ? -13.082 -0.527 12.923 1.00 93.88 235 TYR A CA 1
ATOM 1803 C C . TYR A 1 235 ? -14.065 0.549 12.469 1.00 93.88 235 TYR A C 1
ATOM 1805 O O . TYR A 1 235 ? -14.151 0.848 11.281 1.00 93.88 235 TYR A O 1
ATOM 1813 N N . ARG A 1 236 ? -14.803 1.143 13.410 1.00 95.25 236 ARG A N 1
ATOM 1814 C CA . ARG A 1 236 ? -15.809 2.173 13.117 1.00 95.25 236 ARG A CA 1
ATOM 1815 C C . ARG A 1 236 ? -15.416 3.493 13.742 1.00 95.25 236 ARG A C 1
ATOM 1817 O O . ARG A 1 236 ? -15.202 3.564 14.951 1.00 95.25 236 ARG A O 1
ATOM 1824 N N . ASN A 1 237 ? -15.375 4.551 12.941 1.00 94.75 237 ASN A N 1
ATOM 1825 C CA . ASN A 1 237 ? -15.168 5.903 13.448 1.00 94.75 237 ASN A CA 1
ATOM 1826 C C . ASN A 1 237 ? -15.824 6.938 12.520 1.00 94.75 237 ASN A C 1
ATOM 1828 O O . ASN A 1 237 ? -16.628 6.612 11.652 1.00 94.75 237 ASN A O 1
ATOM 1832 N N . GLY A 1 238 ? -15.545 8.218 12.740 1.00 93.00 238 GLY A N 1
ATOM 1833 C CA . GLY A 1 238 ? -15.985 9.281 11.859 1.00 93.00 238 GLY A CA 1
ATOM 1834 C C . GLY A 1 238 ? -15.025 10.457 11.855 1.00 93.00 238 GLY A C 1
ATOM 1835 O O . GLY A 1 238 ? -14.452 10.818 12.888 1.00 93.00 238 GLY A O 1
ATOM 1836 N N . LEU A 1 239 ? -14.897 11.065 10.684 1.00 92.56 239 LEU A N 1
ATOM 1837 C CA . LEU A 1 239 ? -14.006 12.173 10.399 1.00 92.56 239 LEU A CA 1
ATOM 1838 C C . LEU A 1 239 ? -14.789 13.490 10.384 1.00 92.56 239 LEU A C 1
ATOM 1840 O O . LEU A 1 239 ? -15.884 13.562 9.824 1.00 92.56 239 LEU A O 1
ATOM 1844 N N . GLN A 1 240 ? -14.240 14.528 11.017 1.00 91.81 240 GLN A N 1
ATOM 1845 C CA . GLN A 1 240 ? -14.830 15.866 10.981 1.00 91.81 240 GLN A CA 1
ATOM 1846 C C . GLN A 1 240 ? -14.369 16.568 9.710 1.00 91.81 240 GLN A C 1
ATOM 1848 O O . GLN A 1 240 ? -13.200 16.919 9.590 1.00 91.81 240 GLN A O 1
ATOM 1853 N N . LEU A 1 241 ? -15.290 16.778 8.783 1.00 90.19 241 LEU A N 1
ATOM 1854 C CA . LEU A 1 241 ? -15.040 17.470 7.533 1.00 90.19 241 LEU A CA 1
ATOM 1855 C C . LEU A 1 241 ? -15.392 18.955 7.680 1.00 90.19 241 LEU A C 1
ATOM 1857 O O . LEU A 1 241 ? -16.426 19.276 8.287 1.00 90.19 241 LEU A O 1
ATOM 1861 N N . PRO A 1 242 ? -14.545 19.859 7.159 1.00 87.31 242 PRO A N 1
ATOM 1862 C CA . PRO A 1 242 ? -14.912 21.260 7.012 1.00 87.31 242 PRO A CA 1
ATOM 1863 C C . PRO A 1 242 ? -16.062 21.419 5.994 1.00 87.31 242 PRO A C 1
ATOM 1865 O O . PRO A 1 242 ? -16.365 20.457 5.281 1.00 87.31 242 PRO A O 1
ATOM 1868 N N . PRO A 1 243 ? -16.702 22.602 5.948 1.00 77.81 243 PRO A N 1
ATOM 1869 C CA . PRO A 1 243 ? -17.751 22.917 4.978 1.00 77.81 243 PRO A CA 1
ATOM 1870 C C . PRO A 1 243 ? -17.280 22.820 3.522 1.00 77.81 243 PRO A C 1
ATOM 1872 O O . PRO A 1 243 ? -16.081 23.093 3.263 1.00 77.81 243 PRO A O 1
#

Sequence (243 aa):
MNDAQIAVYPVDLRSADSGIPVASESTFTHPFDIGDPQFDIAAQAQWQRQDTTSTLQLFAQNTGGEAFLGGNDLAQSFRRAIQDNSSYYVLGYYVSANGTKPGWHPISVAVHEKGAPARFRNGFFFTTDQSAPSAPQEIALALSSPLDFTGVPVSVTWSGQNPGKLSGNMRAQFDLVMPANFVSVDESERNHMILDIAVVAKNLNGKIVADLSQRIDDHLQPQELEQIRNHGMTYRNGLQLPP